Protein AF-0000000075744642 (afdb_homodimer)

pLDDT: mean 94.49, std 6.83, range [50.75, 98.5]

Secondary structure (DSSP, 8-state):
-HHHHHHHHHHTT----HHHHHHHHHHHT-S-B-HHHHHHHHTTTSTT--HHHHHHHHHHHHHTTSEEEEEETTEEEEEE--S--EEEEETTT--EEEE----HHHHHHHHHTT-EEEEEEEEEEEE-TT-TT-/-HHHHHHHHHHTT----HHHHHHHHHHHT-S-B-HHHHHHHHTTTSTT--HHHHHHHHHHHHHTTSEEEEEETTEEEEEE--S--EEEEETTT--EEEE----HHHHHHHHHTT-EEEEEEEEEEEE-TT-TT-

InterPro domains:
  IPR002481 Ferric-uptake regulator [PF01475] (12-123)
  IPR002481 Ferric-uptake regulator [PTHR33202] (4-132)
  IPR002481 Ferric-uptake regulator [cd07153] (18-128)
  IPR036388 Winged helix-like DNA-binding domain superfamily [G3DSA:1.10.10.10] (1-82)
  IPR036390 Winged helix DNA-binding domain superfamily [SSF46785] (3-129)

Sequence (268 aa):
MSEDLANLLRSRGLKVTPQRIAILKLLSSGGHYTIEHVHDKLRDIEPGISISTVYNTLSTLTRLGVLRSFEANGKTWYEIAKHPHLNVICENTGQIIDIDVDLTWIMDELMRRGIKVKDLNIIVNGDCSKMEGKMSEDLANLLRSRGLKVTPQRIAILKLLSSGGHYTIEHVHDKLRDIEPGISISTVYNTLSTLTRLGVLRSFEANGKTWYEIAKHPHLNVICENTGQIIDIDVDLTWIMDELMRRGIKVKDLNIIVNGDCSKMEGK

Structure (mmCIF, N/CA/C/O backbone):
data_AF-0000000075744642-model_v1
#
loop_
_entity.id
_entity.type
_entity.pdbx_description
1 polymer 'Ferric uptake regulator, Fur family'
#
loop_
_atom_site.group_PDB
_atom_site.id
_atom_site.type_symbol
_atom_site.label_atom_id
_atom_site.label_alt_id
_atom_site.label_comp_id
_atom_site.label_asym_id
_atom_site.label_entity_id
_atom_site.label_seq_id
_atom_site.pdbx_PDB_ins_code
_atom_site.Cartn_x
_atom_site.Cartn_y
_atom_site.Cartn_z
_atom_site.occupancy
_atom_site.B_iso_or_equiv
_atom_site.auth_seq_id
_atom_site.auth_comp_id
_atom_site.auth_asym_id
_atom_site.auth_atom_id
_atom_site.pdbx_PDB_model_num
ATOM 1 N N . MET A 1 1 ? 3.488 -30.422 -12.859 1 59.47 1 MET A N 1
ATOM 2 C CA . MET A 1 1 ? 3.473 -29.031 -12.43 1 59.47 1 MET A CA 1
ATOM 3 C C . MET A 1 1 ? 2.236 -28.312 -12.961 1 59.47 1 MET A C 1
ATOM 5 O O . MET A 1 1 ? 1.514 -27.656 -12.203 1 59.47 1 MET A O 1
ATOM 9 N N . SER A 1 2 ? 1.972 -28.578 -14.219 1 67.12 2 SER A N 1
ATOM 10 C CA . SER A 1 2 ? 0.795 -28 -14.875 1 67.12 2 SER A CA 1
ATOM 11 C C . SER A 1 2 ? -0.49 -28.609 -14.312 1 67.12 2 SER A C 1
ATOM 13 O O . SER A 1 2 ? -1.478 -27.891 -14.109 1 67.12 2 SER A O 1
ATOM 15 N N . GLU A 1 3 ? -0.391 -29.844 -13.922 1 81.12 3 GLU A N 1
ATOM 16 C CA . GLU A 1 3 ? -1.6 -30.484 -13.406 1 81.12 3 GLU A CA 1
ATOM 17 C C . GLU A 1 3 ? -1.968 -29.938 -12.023 1 81.12 3 GLU A C 1
ATOM 19 O O . GLU A 1 3 ? -3.148 -29.781 -11.711 1 81.12 3 GLU A O 1
ATOM 24 N N . ASP A 1 4 ? -1.049 -29.641 -11.328 1 91.12 4 ASP A N 1
ATOM 25 C CA . ASP A 1 4 ? -1.271 -29.078 -10 1 91.12 4 ASP A CA 1
ATOM 26 C C . ASP A 1 4 ? -1.916 -27.703 -10.094 1 91.12 4 ASP A C 1
ATOM 28 O O . ASP A 1 4 ? -2.816 -27.375 -9.312 1 91.12 4 ASP A O 1
ATOM 32 N N . LEU A 1 5 ? -1.522 -27 -11.086 1 93.62 5 LEU A N 1
ATOM 33 C CA . LEU A 1 5 ? -2.086 -25.672 -11.266 1 93.62 5 LEU A CA 1
ATOM 34 C C . LEU A 1 5 ? -3.531 -25.75 -11.742 1 93.62 5 LEU A C 1
ATOM 36 O O . LEU A 1 5 ? -4.375 -24.953 -11.312 1 93.62 5 LEU A O 1
ATOM 40 N N . ALA A 1 6 ? -3.75 -26.734 -12.617 1 95.19 6 ALA A N 1
ATOM 41 C CA . ALA A 1 6 ? -5.117 -26.953 -13.078 1 95.19 6 ALA A CA 1
ATOM 42 C C . ALA A 1 6 ? -6.035 -27.328 -11.922 1 95.19 6 ALA A C 1
ATOM 44 O O . ALA A 1 6 ? -7.156 -26.828 -11.812 1 95.19 6 ALA A O 1
ATOM 45 N N . ASN A 1 7 ? -5.574 -28.172 -11.125 1 95.94 7 ASN A N 1
ATOM 46 C CA . ASN A 1 7 ? -6.348 -28.609 -9.969 1 95.94 7 ASN A CA 1
ATOM 47 C C . ASN A 1 7 ? -6.609 -27.453 -9.008 1 95.94 7 ASN A C 1
ATOM 49 O O . ASN A 1 7 ? -7.684 -27.375 -8.406 1 95.94 7 ASN A O 1
ATOM 53 N N . LEU A 1 8 ? -5.633 -26.625 -8.883 1 94.62 8 LEU A N 1
ATOM 54 C CA . LEU A 1 8 ? -5.797 -25.438 -8.047 1 94.62 8 LEU A CA 1
ATOM 55 C C . LEU A 1 8 ? -6.922 -24.547 -8.578 1 94.62 8 LEU A C 1
ATOM 57 O O . LEU A 1 8 ? -7.777 -24.109 -7.809 1 94.62 8 LEU A O 1
ATOM 61 N N . LEU A 1 9 ? -6.961 -24.328 -9.875 1 96 9 LEU A N 1
ATOM 62 C CA . LEU A 1 9 ? -8.008 -23.531 -10.5 1 96 9 LEU A CA 1
ATOM 63 C C . LEU A 1 9 ? -9.375 -24.172 -10.297 1 96 9 LEU A C 1
ATOM 65 O O . LEU A 1 9 ? -10.32 -23.5 -9.875 1 96 9 LEU A O 1
ATOM 69 N N . ARG A 1 10 ? -9.438 -25.469 -10.484 1 96.31 10 ARG A N 1
ATOM 70 C CA . ARG A 1 10 ? -10.695 -26.188 -10.328 1 96.31 10 ARG A CA 1
ATOM 71 C C . ARG A 1 10 ? -11.195 -26.141 -8.891 1 96.31 10 ARG A C 1
ATOM 73 O O . ARG A 1 10 ? -12.383 -25.953 -8.641 1 96.31 10 ARG A O 1
ATOM 80 N N . SER A 1 11 ? -10.289 -26.281 -8.008 1 95.75 11 SER A N 1
ATOM 81 C CA . SER A 1 11 ? -10.641 -26.297 -6.59 1 95.75 11 SER A CA 1
ATOM 82 C C . SER A 1 11 ? -11.227 -24.953 -6.16 1 95.75 11 SER A C 1
ATOM 84 O O . SER A 1 11 ? -11.922 -24.859 -5.152 1 95.75 11 SER A O 1
ATOM 86 N N . ARG A 1 12 ? -10.93 -23.906 -6.926 1 95.12 12 ARG A N 1
ATOM 87 C CA . ARG A 1 12 ? -11.438 -22.578 -6.609 1 95.12 12 ARG A CA 1
ATOM 88 C C . ARG A 1 12 ? -12.617 -22.203 -7.504 1 95.12 12 ARG A C 1
ATOM 90 O O . ARG A 1 12 ? -13.031 -21.047 -7.551 1 95.12 12 ARG A O 1
ATOM 97 N N . GLY A 1 13 ? -13.07 -23.188 -8.305 1 95.75 13 GLY A N 1
ATOM 98 C CA . GLY A 1 13 ? -14.258 -23.016 -9.125 1 95.75 13 GLY A CA 1
ATOM 99 C C . GLY A 1 13 ? -13.984 -22.25 -10.406 1 95.75 13 GLY A C 1
ATOM 100 O O . GLY A 1 13 ? -14.898 -21.672 -10.992 1 95.75 13 GLY A O 1
ATOM 101 N N . LEU A 1 14 ? -12.758 -22.234 -10.781 1 95.62 14 LEU A N 1
ATOM 102 C CA . LEU A 1 14 ? -12.414 -21.484 -11.992 1 95.62 14 LEU A CA 1
ATOM 103 C C . LEU A 1 14 ? -12.203 -22.438 -13.172 1 95.62 14 LEU A C 1
ATOM 105 O O . LEU A 1 14 ? -11.719 -23.547 -13 1 95.62 14 LEU A O 1
ATOM 109 N N . LYS A 1 15 ? -12.562 -21.953 -14.336 1 95.69 15 LYS A N 1
ATOM 110 C CA . LYS A 1 15 ? -12.242 -22.688 -15.555 1 95.69 15 LYS A CA 1
ATOM 111 C C . LYS A 1 15 ? -10.734 -22.75 -15.789 1 95.69 15 LYS A C 1
ATOM 113 O O . LYS A 1 15 ? -10.031 -21.766 -15.57 1 95.69 15 LYS A O 1
ATOM 118 N N . VAL A 1 16 ? -10.367 -23.938 -16.25 1 96.5 16 VAL A N 1
ATOM 119 C CA . VAL A 1 16 ? -8.969 -24.094 -16.641 1 96.5 16 VAL A CA 1
ATOM 120 C C . VAL A 1 16 ? -8.773 -23.594 -18.062 1 96.5 16 VAL A C 1
ATOM 122 O O . VAL A 1 16 ? -9.242 -24.219 -19.016 1 96.5 16 VAL A O 1
ATOM 125 N N . THR A 1 17 ? -8.125 -22.453 -18.203 1 94.62 17 THR A N 1
ATOM 126 C CA . THR A 1 17 ? -7.793 -21.922 -19.531 1 94.62 17 THR A CA 1
ATOM 127 C C . THR A 1 17 ? -6.281 -21.797 -19.703 1 94.62 17 THR A C 1
ATOM 129 O O . THR A 1 17 ? -5.547 -21.688 -18.719 1 94.62 17 THR A O 1
ATOM 132 N N . PRO A 1 18 ? -5.852 -21.859 -20.922 1 94.19 18 PRO A N 1
ATOM 133 C CA . PRO A 1 18 ? -4.414 -21.703 -21.156 1 94.19 18 PRO A CA 1
ATOM 134 C C . PRO A 1 18 ? -3.865 -20.391 -20.578 1 94.19 18 PRO A C 1
ATOM 136 O O . PRO A 1 18 ? -2.746 -20.359 -20.062 1 94.19 18 PRO A O 1
ATOM 139 N N . GLN A 1 19 ? -4.645 -19.328 -20.656 1 95.25 19 GLN A N 1
ATOM 140 C CA . GLN A 1 19 ? -4.223 -18.016 -20.156 1 95.25 19 GLN A CA 1
ATOM 141 C C . GLN A 1 19 ? -4.039 -18.047 -18.641 1 95.25 19 GLN A C 1
ATOM 143 O O . GLN A 1 19 ? -3.027 -17.562 -18.125 1 95.25 19 GLN A O 1
ATOM 148 N N . ARG A 1 20 ? -4.965 -18.656 -17.953 1 95.88 20 ARG A N 1
ATOM 149 C CA . ARG A 1 20 ? -4.879 -18.734 -16.5 1 95.88 20 ARG A CA 1
ATOM 150 C C . ARG A 1 20 ? -3.711 -19.609 -16.078 1 95.88 20 ARG A C 1
ATOM 152 O O . ARG A 1 20 ? -3.004 -19.297 -15.117 1 95.88 20 ARG A O 1
ATOM 159 N N . ILE A 1 21 ? -3.531 -20.703 -16.781 1 95.75 21 ILE A N 1
ATOM 160 C CA . ILE A 1 21 ? -2.426 -21.594 -16.469 1 95.75 21 ILE A CA 1
ATOM 161 C C . ILE A 1 21 ? -1.097 -20.875 -16.688 1 95.75 21 ILE A C 1
ATOM 163 O O . ILE A 1 21 ? -0.193 -20.969 -15.852 1 95.75 21 ILE A O 1
ATOM 167 N N . ALA A 1 22 ? -0.982 -20.203 -17.781 1 96.06 22 ALA A N 1
ATOM 168 C CA . ALA A 1 22 ? 0.245 -19.469 -18.094 1 96.06 22 ALA A CA 1
ATOM 169 C C . ALA A 1 22 ? 0.55 -18.438 -17.016 1 96.06 22 ALA A C 1
ATOM 171 O O . ALA A 1 22 ? 1.696 -18.297 -16.578 1 96.06 22 ALA A O 1
ATOM 172 N N . ILE A 1 23 ? -0.449 -17.703 -16.594 1 97.19 23 ILE A N 1
ATOM 173 C CA . ILE A 1 23 ? -0.297 -16.672 -15.57 1 97.19 23 ILE A CA 1
ATOM 174 C C . ILE A 1 23 ? 0.13 -17.312 -14.25 1 97.19 23 ILE A C 1
ATOM 176 O O . ILE A 1 23 ? 1.076 -16.859 -13.609 1 97.19 23 ILE A O 1
ATOM 180 N N . LEU A 1 24 ? -0.482 -18.391 -13.914 1 96.56 24 LEU A N 1
ATOM 181 C CA . LEU A 1 24 ? -0.164 -19.078 -12.664 1 96.56 24 LEU A CA 1
ATOM 182 C C . LEU A 1 24 ? 1.243 -19.656 -12.711 1 96.56 24 LEU A C 1
ATOM 184 O O . LEU A 1 24 ? 1.97 -19.609 -11.711 1 96.56 24 LEU A O 1
ATOM 188 N N . LYS A 1 25 ? 1.549 -20.234 -13.805 1 95.88 25 LYS A N 1
ATOM 189 C CA . LYS A 1 25 ? 2.896 -20.781 -13.953 1 95.88 25 LYS A CA 1
ATOM 190 C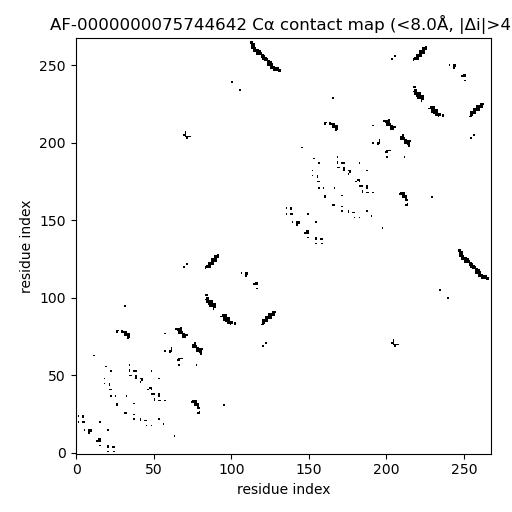 C . LYS A 1 25 ? 3.951 -19.703 -13.742 1 95.88 25 LYS A C 1
ATOM 192 O O . LYS A 1 25 ? 4.941 -19.922 -13.039 1 95.88 25 LYS A O 1
ATOM 197 N N . LEU A 1 26 ? 3.734 -18.594 -14.359 1 96.25 26 LEU A N 1
ATOM 198 C CA . LEU A 1 26 ? 4.66 -17.469 -14.227 1 96.25 26 LEU A CA 1
ATOM 199 C C . LEU A 1 26 ? 4.797 -17.062 -12.758 1 96.25 26 LEU A C 1
ATOM 201 O O . LEU A 1 26 ? 5.914 -16.938 -12.25 1 96.25 26 LEU A O 1
ATOM 205 N N . LEU A 1 27 ? 3.689 -16.891 -12.062 1 96.44 27 LEU A N 1
ATOM 206 C CA . LEU A 1 27 ? 3.707 -16.375 -10.695 1 96.44 27 LEU A CA 1
ATOM 207 C C . LEU A 1 27 ? 4.211 -17.453 -9.727 1 96.44 27 LEU A C 1
ATOM 209 O O . LEU A 1 27 ? 4.801 -17.125 -8.695 1 96.44 27 LEU A O 1
ATOM 213 N N . SER A 1 28 ? 4.004 -18.703 -10.078 1 94.75 28 SER A N 1
ATOM 214 C CA . SER A 1 28 ? 4.43 -19.812 -9.219 1 94.75 28 SER A CA 1
ATOM 215 C C . SER A 1 28 ? 5.949 -19.906 -9.164 1 94.75 28 SER A C 1
ATOM 217 O O . SER A 1 28 ? 6.504 -20.547 -8.266 1 94.75 28 SER A O 1
ATOM 219 N N . SER A 1 29 ? 6.562 -19.312 -10.148 1 92.31 29 SER A N 1
ATOM 220 C CA . SER A 1 29 ? 8.023 -19.297 -10.156 1 92.31 29 SER A CA 1
ATOM 221 C C . SER A 1 29 ? 8.57 -18.328 -9.133 1 92.31 29 SER A C 1
ATOM 223 O O . SER A 1 29 ? 9.781 -18.297 -8.883 1 92.31 29 SER A O 1
ATOM 225 N N . GLY A 1 30 ? 7.727 -17.531 -8.547 1 93.94 30 GLY A N 1
ATOM 226 C CA . GLY A 1 30 ? 8.125 -16.578 -7.512 1 93.94 30 GLY A CA 1
ATOM 227 C C . GLY A 1 30 ? 8.242 -15.156 -8.016 1 93.94 30 GLY A C 1
ATOM 228 O O . GLY A 1 30 ? 8.148 -14.906 -9.219 1 93.94 30 GLY A O 1
ATOM 229 N N . GLY A 1 31 ? 8.328 -14.281 -7.031 1 95.12 31 GLY A N 1
ATOM 230 C CA . GLY A 1 31 ? 8.531 -12.883 -7.367 1 95.12 31 GLY A CA 1
ATOM 231 C C . GLY A 1 31 ? 7.27 -12.055 -7.273 1 95.12 31 GLY A C 1
ATOM 232 O O . GLY A 1 31 ? 6.254 -12.516 -6.75 1 95.12 31 GLY A O 1
ATOM 233 N N . HIS A 1 32 ? 7.426 -10.852 -7.707 1 97.81 32 HIS A N 1
ATOM 234 C CA . HIS A 1 32 ? 6.363 -9.852 -7.738 1 97.81 32 HIS A CA 1
ATOM 235 C C . HIS A 1 32 ? 6.176 -9.289 -9.141 1 97.81 32 HIS A C 1
ATOM 237 O O . HIS A 1 32 ? 7.148 -8.914 -9.797 1 97.81 32 HIS A O 1
ATOM 243 N N . TYR A 1 33 ? 4.926 -9.234 -9.5 1 97.75 33 TYR A N 1
ATOM 244 C CA . TYR A 1 33 ? 4.668 -8.805 -10.875 1 97.75 33 TYR A CA 1
ATOM 245 C C . TYR A 1 33 ? 3.537 -7.781 -10.914 1 97.75 33 TYR A C 1
ATOM 247 O O . TYR A 1 33 ? 2.551 -7.906 -10.188 1 97.75 33 TYR A O 1
ATOM 255 N N . THR A 1 34 ? 3.727 -6.801 -11.797 1 98.06 34 THR A N 1
ATOM 256 C CA . THR A 1 34 ? 2.602 -5.945 -12.148 1 98.06 34 THR A CA 1
ATOM 257 C C . THR A 1 34 ? 1.821 -6.539 -13.32 1 98.06 34 THR A C 1
ATOM 259 O O . THR A 1 34 ? 2.262 -7.508 -13.938 1 98.06 34 THR A O 1
ATOM 262 N N . ILE A 1 35 ? 0.717 -5.938 -13.523 1 98.12 35 ILE A N 1
ATOM 263 C CA . ILE A 1 35 ? -0.081 -6.371 -14.664 1 98.12 35 ILE A CA 1
ATOM 264 C C . ILE A 1 35 ? 0.74 -6.25 -15.945 1 98.12 35 ILE A C 1
ATOM 266 O O . ILE A 1 35 ? 0.741 -7.156 -16.781 1 98.12 35 ILE A O 1
ATOM 270 N N . GLU A 1 36 ? 1.474 -5.191 -16.016 1 97.69 36 GLU A N 1
ATOM 271 C CA . GLU A 1 36 ? 2.293 -4.953 -17.203 1 97.69 36 GLU A CA 1
ATOM 272 C C . GLU A 1 36 ? 3.402 -5.996 -17.328 1 97.69 36 GLU A C 1
ATOM 274 O O . GLU A 1 36 ? 3.68 -6.488 -18.422 1 97.69 36 GLU A O 1
ATOM 279 N N . HIS A 1 37 ? 4.035 -6.301 -16.25 1 97.12 37 HIS A N 1
ATOM 280 C CA . HIS A 1 37 ? 5.062 -7.336 -16.25 1 97.12 37 HIS A CA 1
ATOM 281 C C . HIS A 1 37 ? 4.512 -8.656 -16.781 1 97.12 37 HIS A C 1
ATOM 283 O O . HIS A 1 37 ? 5.133 -9.289 -17.641 1 97.12 37 HIS A O 1
ATOM 289 N N . VAL A 1 38 ? 3.369 -9.047 -16.266 1 98.12 38 VAL A N 1
ATOM 290 C CA . VAL A 1 38 ? 2.762 -10.32 -16.641 1 98.12 38 VAL A CA 1
ATOM 291 C C . VAL A 1 38 ? 2.408 -10.312 -18.125 1 98.12 38 VAL A C 1
ATOM 293 O O . VAL A 1 38 ? 2.738 -11.25 -18.859 1 98.12 38 VAL A O 1
ATOM 296 N N . HIS A 1 39 ? 1.8 -9.219 -18.547 1 98.19 39 HIS A N 1
ATOM 297 C CA . HIS A 1 39 ? 1.406 -9.109 -19.938 1 98.19 39 HIS A CA 1
ATOM 298 C C . HIS A 1 39 ? 2.617 -9.211 -20.859 1 98.19 39 HIS A C 1
ATOM 300 O O . HIS A 1 39 ? 2.598 -9.977 -21.844 1 98.19 39 HIS A O 1
ATOM 306 N N . ASP A 1 40 ? 3.609 -8.516 -20.547 1 97.31 40 ASP A N 1
ATOM 307 C CA . ASP A 1 40 ? 4.812 -8.477 -21.359 1 97.31 40 ASP A CA 1
ATOM 308 C C . ASP A 1 40 ? 5.477 -9.844 -21.438 1 97.31 40 ASP A C 1
ATOM 310 O O . ASP A 1 40 ? 5.938 -10.266 -22.5 1 97.31 40 ASP A O 1
ATOM 314 N N . LYS A 1 41 ? 5.496 -10.523 -20.375 1 96.44 41 LYS A N 1
ATOM 315 C CA . LYS A 1 41 ? 6.184 -11.805 -20.297 1 96.44 41 LYS A CA 1
ATOM 316 C C . LYS A 1 41 ? 5.383 -12.891 -21.016 1 96.44 41 LYS A C 1
ATOM 318 O O . LYS A 1 41 ? 5.957 -13.852 -21.547 1 96.44 41 LYS A O 1
ATOM 323 N N . LEU A 1 42 ? 4.109 -12.758 -21.031 1 96.62 42 LEU A N 1
ATOM 324 C CA . LEU A 1 42 ? 3.283 -13.859 -21.516 1 96.62 42 LEU A CA 1
ATOM 325 C C . LEU A 1 42 ? 2.881 -13.641 -22.969 1 96.62 42 LEU A C 1
ATOM 327 O O . LEU A 1 42 ? 2.391 -14.562 -23.625 1 96.62 42 LEU A O 1
ATOM 331 N N . ARG A 1 43 ? 3.084 -12.453 -23.469 1 93.31 43 ARG A N 1
ATOM 332 C CA . ARG A 1 43 ? 2.637 -12.141 -24.828 1 93.31 43 ARG A CA 1
ATOM 333 C C . ARG A 1 43 ? 3.244 -13.109 -25.844 1 93.31 43 ARG A C 1
ATOM 335 O O . ARG A 1 43 ? 2.623 -13.422 -26.859 1 93.31 43 ARG A O 1
ATOM 342 N N . ASP A 1 44 ? 4.453 -13.633 -25.594 1 91.19 44 ASP A N 1
ATOM 343 C CA . ASP A 1 44 ? 5.094 -14.562 -26.516 1 91.19 44 ASP A CA 1
ATOM 344 C C . ASP A 1 44 ? 4.492 -15.961 -26.406 1 91.19 44 ASP A C 1
ATOM 346 O O . ASP A 1 44 ? 4.438 -16.703 -27.391 1 91.19 44 ASP A O 1
ATOM 350 N N . ILE A 1 45 ? 4.078 -16.312 -25.25 1 90.69 45 ILE A N 1
ATOM 351 C CA . ILE A 1 45 ? 3.518 -17.625 -24.984 1 90.69 45 ILE A CA 1
ATOM 352 C C . ILE A 1 45 ? 2.031 -17.641 -25.328 1 90.69 45 ILE A C 1
ATOM 354 O O . ILE A 1 45 ? 1.521 -18.625 -25.859 1 90.69 45 ILE A O 1
ATOM 358 N N . GLU A 1 46 ? 1.389 -16.469 -25.047 1 92.19 46 GLU A N 1
ATOM 359 C CA . GLU A 1 46 ? -0.026 -16.266 -25.344 1 92.19 46 GLU A CA 1
ATOM 360 C C . GLU A 1 46 ? -0.239 -15 -26.172 1 92.19 46 GLU A C 1
ATOM 362 O O . GLU A 1 46 ? -0.688 -13.977 -25.641 1 92.19 46 GLU A O 1
ATOM 367 N N . PRO A 1 47 ? -0.006 -15.016 -27.453 1 89.44 47 PRO A N 1
ATOM 368 C CA . PRO A 1 47 ? -0.007 -13.82 -28.297 1 89.44 47 PRO A CA 1
ATOM 369 C C . PRO A 1 47 ? -1.333 -13.07 -28.25 1 89.44 47 PRO A C 1
ATOM 371 O O . PRO A 1 47 ? -1.356 -11.844 -28.406 1 89.44 47 PRO A O 1
ATOM 374 N N . GLY A 1 48 ? -2.383 -13.633 -27.953 1 91.31 48 GLY A N 1
ATOM 375 C CA . GLY A 1 48 ? -3.676 -12.961 -27.969 1 91.31 48 GLY A CA 1
ATOM 376 C C . GLY A 1 48 ? -4.152 -12.539 -26.594 1 91.31 48 GLY A C 1
ATOM 377 O O . GLY A 1 48 ? -5.273 -12.047 -26.453 1 91.31 48 GLY A O 1
ATOM 378 N N . ILE A 1 49 ? -3.215 -12.578 -25.703 1 95.44 49 ILE A N 1
ATOM 379 C CA . ILE A 1 49 ? -3.666 -12.258 -24.359 1 95.44 49 ILE A CA 1
ATOM 380 C C . ILE A 1 49 ? -3.764 -10.742 -24.188 1 95.44 49 ILE A C 1
ATOM 382 O O . ILE A 1 49 ? -2.82 -10.016 -24.5 1 95.44 49 ILE A O 1
ATOM 386 N N . SER A 1 50 ? -4.836 -10.234 -23.828 1 96.38 50 SER A N 1
ATOM 387 C CA . SER A 1 50 ? -5.055 -8.805 -23.641 1 96.38 50 SER A CA 1
ATOM 388 C C . SER A 1 50 ? -4.703 -8.375 -22.219 1 96.38 50 SER A C 1
ATOM 390 O O . SER A 1 50 ? -4.719 -9.195 -21.297 1 96.38 50 SER A O 1
ATOM 392 N N . ILE A 1 51 ? -4.465 -7.137 -22.047 1 97.25 51 ILE A N 1
ATOM 393 C CA . ILE A 1 51 ? -4.211 -6.57 -20.734 1 97.25 51 ILE A CA 1
ATOM 394 C C . ILE A 1 51 ? -5.43 -6.777 -19.828 1 97.25 51 ILE A C 1
ATOM 396 O O . ILE A 1 51 ? -5.293 -7.043 -18.641 1 97.25 51 ILE A O 1
ATOM 400 N N . SER A 1 52 ? -6.547 -6.664 -20.422 1 97.38 52 SER A N 1
ATOM 401 C CA . SER A 1 52 ? -7.785 -6.867 -19.672 1 97.38 52 SER A CA 1
ATOM 402 C C . SER A 1 52 ? -7.887 -8.297 -19.156 1 97.38 52 SER A C 1
ATOM 404 O O . SER A 1 52 ? -8.305 -8.516 -18.016 1 97.38 52 SER A O 1
ATOM 406 N N . THR A 1 53 ? -7.531 -9.211 -19.969 1 96.75 53 THR A N 1
ATOM 407 C CA . THR A 1 53 ? -7.543 -10.617 -19.562 1 96.75 53 THR A CA 1
ATOM 408 C C . THR A 1 53 ? -6.59 -10.844 -18.391 1 96.75 53 THR A C 1
ATOM 410 O O . THR A 1 53 ? -6.941 -11.508 -17.422 1 96.75 53 THR A O 1
ATOM 413 N N . VAL A 1 54 ? -5.41 -10.266 -18.516 1 98.19 54 VAL A N 1
ATOM 414 C CA . VAL A 1 54 ? -4.418 -10.375 -17.453 1 98.19 54 VAL A CA 1
ATOM 415 C C . VAL A 1 54 ? -4.977 -9.773 -16.156 1 98.19 54 VAL A C 1
ATOM 417 O O . VAL A 1 54 ? -4.957 -10.414 -15.102 1 98.19 54 VAL A O 1
ATOM 420 N N . TYR A 1 55 ? -5.488 -8.617 -16.266 1 98.31 55 TYR A N 1
ATOM 421 C CA . TYR A 1 55 ? -6.039 -7.914 -15.109 1 98.31 55 TYR A CA 1
ATOM 422 C C . TYR A 1 55 ? -7.145 -8.734 -14.453 1 98.31 55 TYR A C 1
ATOM 424 O O . TYR A 1 55 ? -7.137 -8.938 -13.234 1 98.31 55 TYR A O 1
ATOM 432 N N . ASN A 1 56 ? -8.078 -9.156 -15.227 1 97.88 56 ASN A N 1
ATOM 433 C CA . ASN A 1 56 ? -9.227 -9.891 -14.703 1 97.88 56 ASN A CA 1
ATOM 434 C C . ASN A 1 56 ? -8.805 -11.195 -14.031 1 97.88 56 ASN A C 1
ATOM 436 O O . ASN A 1 56 ? -9.352 -11.57 -13 1 97.88 56 ASN A O 1
ATOM 440 N N . THR A 1 57 ? -7.887 -11.844 -14.711 1 98 57 THR A N 1
ATOM 441 C CA . THR A 1 57 ? -7.398 -13.102 -14.148 1 98 57 THR A CA 1
ATOM 442 C C . THR A 1 57 ? -6.695 -12.852 -12.812 1 98 57 THR A C 1
ATOM 444 O O . THR A 1 57 ? -6.992 -13.516 -11.82 1 98 57 THR A O 1
ATOM 447 N N . LEU A 1 58 ? -5.812 -11.875 -12.781 1 98.5 58 LEU A N 1
ATOM 448 C CA . LEU A 1 58 ? -5.09 -11.555 -11.555 1 98.5 58 LEU A CA 1
ATOM 449 C C . LEU A 1 58 ? -6.051 -11.133 -10.445 1 98.5 58 LEU A C 1
ATOM 451 O O . LEU A 1 58 ? -5.922 -11.578 -9.305 1 98.5 58 LEU A O 1
ATOM 455 N N . SER A 1 59 ? -6.961 -10.328 -10.773 1 97.94 59 SER A N 1
ATOM 456 C CA . SER A 1 59 ? -7.949 -9.859 -9.805 1 97.94 59 SER A CA 1
ATOM 457 C C . SER A 1 59 ? -8.773 -11.016 -9.258 1 97.94 59 SER A C 1
ATOM 459 O O . SER A 1 59 ? -8.977 -11.125 -8.047 1 97.94 59 SER A O 1
ATOM 461 N N . THR A 1 60 ? -9.25 -11.875 -10.141 1 97.62 60 THR A N 1
ATOM 462 C CA . THR A 1 60 ? -10.055 -13.023 -9.742 1 97.62 60 THR A CA 1
ATOM 463 C C . THR A 1 60 ? -9.266 -13.961 -8.836 1 97.62 60 THR A C 1
ATOM 465 O O . THR A 1 60 ? -9.758 -14.383 -7.793 1 97.62 60 THR A O 1
ATOM 468 N N . LEU A 1 61 ? -8.055 -14.242 -9.25 1 97.62 61 LEU A N 1
ATOM 469 C CA . LEU A 1 61 ? -7.215 -15.148 -8.477 1 97.62 61 LEU A CA 1
ATOM 470 C C . LEU A 1 61 ? -6.895 -14.555 -7.105 1 97.62 61 LEU A C 1
ATOM 472 O O . LEU A 1 61 ? -6.75 -15.289 -6.125 1 97.62 61 LEU A O 1
ATOM 476 N N . THR A 1 62 ? -6.766 -13.258 -7.027 1 97.44 62 THR A N 1
ATOM 477 C CA . THR A 1 62 ? -6.527 -12.578 -5.758 1 97.44 62 THR A CA 1
ATOM 478 C C . THR A 1 62 ? -7.758 -12.664 -4.859 1 97.44 62 THR A C 1
ATOM 480 O O . THR A 1 62 ? -7.648 -13 -3.68 1 97.44 62 THR A O 1
ATOM 483 N N . ARG A 1 63 ? -8.867 -12.398 -5.414 1 95.5 63 ARG A N 1
ATOM 484 C CA . ARG A 1 63 ? -10.117 -12.469 -4.664 1 95.5 63 ARG A CA 1
ATOM 485 C C . ARG A 1 63 ? -10.328 -13.859 -4.07 1 95.5 63 ARG A C 1
ATOM 487 O O . ARG A 1 63 ? -10.852 -14 -2.965 1 95.5 63 ARG A O 1
ATOM 494 N N . LEU A 1 64 ? -9.852 -14.828 -4.75 1 95.62 64 LEU A N 1
ATOM 495 C CA . LEU A 1 64 ? -10.078 -16.219 -4.348 1 95.62 64 LEU A CA 1
ATOM 496 C C . LEU A 1 64 ? -8.953 -16.703 -3.439 1 95.62 64 LEU A C 1
ATOM 498 O O . LEU A 1 64 ? -8.938 -17.859 -3.035 1 95.62 64 LEU A O 1
ATOM 502 N N . GLY A 1 65 ? -7.98 -15.922 -3.252 1 94.69 65 GLY A N 1
ATOM 503 C CA . GLY A 1 65 ? -6.945 -16.234 -2.279 1 94.69 65 GLY A CA 1
ATOM 504 C C . GLY A 1 65 ? -5.785 -17 -2.869 1 94.69 65 GLY A C 1
ATOM 505 O O . GLY A 1 65 ? -4.902 -17.469 -2.139 1 94.69 65 GLY A O 1
ATOM 506 N N . VAL A 1 66 ? -5.766 -17.172 -4.145 1 95.44 66 VAL A N 1
ATOM 507 C CA . VAL A 1 66 ? -4.664 -17.875 -4.809 1 95.44 66 VAL A CA 1
ATOM 508 C C . VAL A 1 66 ? -3.453 -16.953 -4.898 1 95.44 66 VAL A C 1
ATOM 510 O O . VAL A 1 66 ? -2.312 -17.391 -4.734 1 95.44 66 VAL A O 1
ATOM 513 N N . LEU A 1 67 ? -3.74 -15.719 -5.152 1 97.38 67 LEU A N 1
ATOM 514 C CA . LEU A 1 67 ? -2.715 -14.688 -5.188 1 97.38 67 LEU A CA 1
ATOM 515 C C . LEU A 1 67 ? -2.934 -13.664 -4.074 1 97.38 67 LEU A C 1
ATOM 517 O O . LEU A 1 67 ? -4 -13.633 -3.461 1 97.38 67 LEU A O 1
ATOM 521 N N . ARG A 1 68 ? -1.918 -12.945 -3.832 1 97 68 ARG A N 1
ATOM 522 C CA . ARG A 1 68 ? -1.975 -11.727 -3.025 1 97 68 ARG A CA 1
ATOM 523 C C . ARG A 1 68 ? -1.477 -10.523 -3.814 1 97 68 ARG A C 1
ATOM 525 O O . ARG A 1 68 ? -0.711 -10.672 -4.77 1 97 68 ARG A O 1
ATOM 532 N N . SER A 1 69 ? -1.941 -9.406 -3.391 1 97.88 69 SER A N 1
ATOM 533 C CA . SER A 1 69 ? -1.482 -8.18 -4.035 1 97.88 69 SER A CA 1
ATOM 534 C C . SER A 1 69 ? -1.219 -7.082 -3.014 1 97.88 69 SER A C 1
ATOM 536 O O . SER A 1 69 ? -1.678 -7.168 -1.872 1 97.88 69 SER A O 1
ATOM 538 N N . PHE A 1 70 ? -0.475 -6.129 -3.322 1 97.81 70 PHE A N 1
ATOM 539 C CA . PHE A 1 70 ? -0.261 -4.902 -2.564 1 97.81 70 PHE A CA 1
ATOM 540 C C . PHE A 1 70 ? 0.033 -3.734 -3.498 1 97.81 70 PHE A C 1
ATOM 542 O O . PHE A 1 70 ? 0.323 -3.934 -4.68 1 97.81 70 PHE A O 1
ATOM 549 N N . GLU A 1 71 ? -0.124 -2.615 -3.027 1 98 71 GLU A N 1
ATOM 550 C CA . GLU A 1 71 ? 0.098 -1.416 -3.828 1 98 71 GLU A CA 1
ATOM 551 C C . GLU A 1 71 ? 1.351 -0.672 -3.373 1 98 71 GLU A C 1
ATOM 553 O O . GLU A 1 71 ? 1.552 -0.459 -2.176 1 98 71 GLU A O 1
ATOM 558 N N . ALA A 1 72 ? 2.141 -0.29 -4.293 1 96.94 72 ALA A N 1
ATOM 559 C CA . ALA A 1 72 ? 3.363 0.467 -4.027 1 96.94 72 ALA A CA 1
ATOM 560 C C . ALA A 1 72 ? 3.82 1.224 -5.27 1 96.94 72 ALA A C 1
ATOM 562 O O . ALA A 1 72 ? 3.785 0.688 -6.379 1 96.94 72 ALA A O 1
ATOM 563 N N . ASN A 1 73 ? 4.133 2.467 -5.047 1 94.06 73 ASN A N 1
ATOM 564 C CA . ASN A 1 73 ? 4.699 3.311 -6.094 1 94.06 73 ASN A CA 1
ATOM 565 C C . ASN A 1 73 ? 3.773 3.393 -7.305 1 94.06 73 ASN A C 1
ATOM 567 O O . ASN A 1 73 ? 4.223 3.266 -8.445 1 94.06 73 ASN A O 1
ATOM 571 N N . GLY A 1 74 ? 2.555 3.414 -7.008 1 95.19 74 GLY A N 1
ATOM 572 C CA . GLY A 1 74 ? 1.564 3.682 -8.039 1 95.19 74 GLY A CA 1
ATOM 573 C C . GLY A 1 74 ? 1.156 2.439 -8.812 1 95.19 74 GLY A C 1
ATOM 574 O O . GLY A 1 74 ? 0.458 2.531 -9.82 1 95.19 74 GLY A O 1
ATOM 575 N N . LYS A 1 75 ? 1.615 1.353 -8.344 1 96.69 75 LYS A N 1
ATOM 576 C CA . LYS A 1 75 ? 1.309 0.106 -9.039 1 96.69 75 LYS A CA 1
ATOM 577 C C . LYS A 1 75 ? 0.752 -0.939 -8.078 1 96.69 75 LYS A C 1
ATOM 579 O O . LYS A 1 75 ? 0.985 -0.864 -6.867 1 96.69 75 LYS A O 1
ATOM 584 N N . THR A 1 76 ? 0.001 -1.801 -8.641 1 98.06 76 THR A N 1
ATOM 585 C CA . THR A 1 76 ? -0.396 -3 -7.91 1 98.06 76 THR A CA 1
ATOM 586 C C . THR A 1 76 ? 0.535 -4.164 -8.234 1 98.06 76 THR A C 1
ATOM 588 O O . THR A 1 76 ? 0.821 -4.43 -9.406 1 98.06 76 THR A O 1
ATOM 591 N N . TRP A 1 77 ? 1.025 -4.727 -7.23 1 98.31 77 TRP A N 1
ATOM 592 C CA . TRP A 1 77 ? 1.933 -5.859 -7.367 1 98.31 77 TRP A CA 1
ATOM 593 C C . TRP A 1 77 ? 1.251 -7.156 -6.941 1 98.31 77 TRP A C 1
ATOM 595 O O . TRP A 1 77 ? 0.504 -7.18 -5.961 1 98.31 77 TRP A O 1
ATOM 605 N N . TYR A 1 78 ? 1.563 -8.227 -7.645 1 98.44 78 TYR A N 1
ATOM 606 C CA . TYR A 1 78 ? 0.957 -9.531 -7.395 1 98.44 78 TYR A CA 1
ATOM 607 C C . TYR A 1 78 ? 2.021 -10.578 -7.102 1 98.44 78 TYR A C 1
ATOM 609 O O . TYR A 1 78 ? 3.115 -10.539 -7.672 1 98.44 78 TYR A O 1
ATOM 617 N N . GLU A 1 79 ? 1.682 -11.492 -6.32 1 98 79 GLU A N 1
ATOM 618 C CA . GLU A 1 79 ? 2.494 -12.664 -6.012 1 98 79 GLU A CA 1
ATOM 619 C C . GLU A 1 79 ? 1.622 -13.852 -5.617 1 98 79 GLU A C 1
ATOM 621 O O . GLU A 1 79 ? 0.438 -13.688 -5.32 1 98 79 GLU A O 1
ATOM 626 N N . ILE A 1 80 ? 2.25 -14.992 -5.734 1 96.38 80 ILE A N 1
ATOM 627 C CA . ILE A 1 80 ? 1.555 -16.156 -5.215 1 96.38 80 ILE A CA 1
ATOM 628 C C . ILE A 1 80 ? 1.315 -16 -3.715 1 96.38 80 ILE A C 1
ATOM 630 O O . ILE A 1 80 ? 2.182 -15.5 -2.992 1 96.38 80 ILE A O 1
ATOM 634 N N . ALA A 1 81 ? 0.119 -16.469 -3.299 1 94.38 81 ALA A N 1
ATOM 635 C CA . ALA A 1 81 ? -0.235 -16.312 -1.891 1 94.38 81 ALA A CA 1
A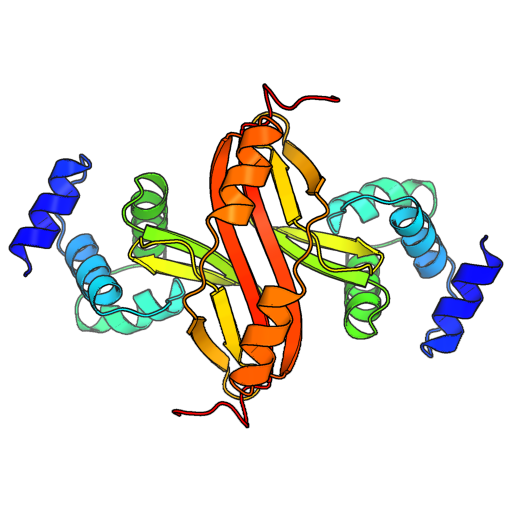TOM 636 C C . ALA A 1 81 ? 0.727 -17.078 -0.988 1 94.38 81 ALA A C 1
ATOM 638 O O . ALA A 1 81 ? 1.019 -18.25 -1.236 1 94.38 81 ALA A O 1
ATOM 639 N N . LYS A 1 82 ? 1.237 -16.469 -0.014 1 92.5 82 LYS A N 1
ATOM 640 C CA . LYS A 1 82 ? 2.123 -17.062 0.984 1 92.5 82 LYS A CA 1
ATOM 641 C C . LYS A 1 82 ? 2.014 -16.328 2.318 1 92.5 82 LYS A C 1
ATOM 643 O O . LYS A 1 82 ? 1.168 -15.453 2.48 1 92.5 82 LYS A O 1
ATOM 648 N N . HIS A 1 83 ? 2.738 -16.703 3.27 1 92.62 83 HIS A N 1
ATOM 649 C CA . HIS A 1 83 ? 2.695 -16.125 4.609 1 92.62 83 HIS A CA 1
ATOM 650 C C . HIS A 1 83 ? 3.1 -14.656 4.586 1 92.62 83 HIS A C 1
ATOM 652 O O . HIS A 1 83 ? 3.875 -14.234 3.727 1 92.62 83 HIS A O 1
ATOM 658 N N . PRO A 1 84 ? 2.559 -13.922 5.531 1 94 84 PRO A N 1
ATOM 659 C CA . PRO A 1 84 ? 2.918 -12.5 5.594 1 94 84 PRO A CA 1
ATOM 660 C C . PRO A 1 84 ? 4.422 -12.281 5.711 1 94 84 PRO A C 1
ATOM 662 O O . PRO A 1 84 ? 5.105 -13.016 6.426 1 94 84 PRO A O 1
ATOM 665 N N . HIS A 1 85 ? 4.949 -11.383 4.996 1 97.25 85 HIS A N 1
ATOM 666 C CA . HIS A 1 85 ? 6.363 -11.016 4.973 1 97.25 85 HIS A CA 1
ATOM 667 C C . HIS A 1 85 ? 6.543 -9.547 4.602 1 97.25 85 HIS A C 1
ATOM 669 O O . HIS A 1 85 ? 5.57 -8.867 4.266 1 97.25 85 HIS A O 1
ATOM 675 N N . LEU A 1 86 ? 7.762 -9.078 4.781 1 98 86 LEU A N 1
ATOM 676 C CA . LEU A 1 86 ? 8.07 -7.711 4.375 1 98 86 LEU A CA 1
ATOM 677 C C . LEU A 1 86 ? 8.359 -7.641 2.879 1 98 86 LEU A C 1
ATOM 679 O O . LEU A 1 86 ? 9.156 -8.43 2.359 1 98 86 LEU A O 1
ATOM 683 N N . ASN A 1 87 ? 7.641 -6.824 2.178 1 98.31 87 ASN A N 1
ATOM 684 C CA . ASN A 1 87 ? 8 -6.473 0.807 1 98.31 87 ASN A CA 1
ATOM 685 C C . ASN A 1 87 ? 8.891 -5.234 0.76 1 98.31 87 ASN A C 1
ATOM 687 O O . ASN A 1 87 ? 8.406 -4.113 0.913 1 98.31 87 ASN A O 1
ATOM 691 N N . VAL A 1 88 ? 10.148 -5.426 0.514 1 98 88 VAL A N 1
ATOM 692 C CA . VAL A 1 88 ? 11.109 -4.332 0.515 1 98 88 VAL A CA 1
ATOM 693 C C . VAL A 1 88 ? 11.367 -3.863 -0.917 1 98 88 VAL A C 1
ATOM 695 O O . VAL A 1 88 ? 11.891 -4.617 -1.739 1 98 88 VAL A O 1
ATOM 698 N N . ILE A 1 89 ? 10.992 -2.717 -1.151 1 97.88 89 ILE A N 1
ATOM 699 C CA . ILE A 1 89 ? 11.273 -2.096 -2.439 1 97.88 89 ILE A CA 1
ATOM 700 C C . ILE A 1 89 ? 12.602 -1.344 -2.367 1 97.88 89 ILE A C 1
ATOM 702 O O . ILE A 1 89 ? 12.719 -0.339 -1.661 1 97.88 89 ILE A O 1
ATOM 706 N N . CYS A 1 90 ? 13.531 -1.772 -3.105 1 97.25 90 CYS A N 1
ATOM 707 C CA . CYS A 1 90 ? 14.852 -1.165 -3.115 1 97.25 90 CYS A CA 1
ATOM 708 C C . CYS A 1 90 ? 14.898 0.032 -4.055 1 97.25 90 CYS A C 1
ATOM 710 O O . CYS A 1 90 ? 14.852 -0.13 -5.277 1 97.25 90 CYS A O 1
ATOM 712 N N . GLU A 1 91 ? 15.141 1.104 -3.521 1 94.44 91 GLU A N 1
ATOM 713 C CA . GLU A 1 91 ? 15.094 2.332 -4.309 1 94.44 91 GLU A CA 1
ATOM 714 C C . GLU A 1 91 ? 16.281 2.408 -5.277 1 94.44 91 GLU A C 1
ATOM 716 O O . GLU A 1 91 ? 16.156 2.994 -6.355 1 94.44 91 GLU A O 1
ATOM 721 N N . ASN A 1 92 ? 17.344 1.871 -4.93 1 93.81 92 ASN A N 1
ATOM 722 C CA . ASN A 1 92 ? 18.547 1.953 -5.746 1 93.81 92 ASN A CA 1
ATOM 723 C C . ASN A 1 92 ? 18.438 1.077 -6.992 1 93.81 92 ASN A C 1
ATOM 725 O O . ASN A 1 92 ? 19.047 1.378 -8.023 1 93.81 92 ASN A O 1
ATOM 729 N N . THR A 1 93 ? 17.719 0.023 -7 1 93.06 93 THR A N 1
ATOM 730 C CA . THR A 1 93 ? 17.656 -0.9 -8.125 1 93.06 93 THR A CA 1
ATOM 731 C C . THR A 1 93 ? 16.234 -1.018 -8.664 1 93.06 93 THR A C 1
ATOM 733 O O . THR A 1 93 ? 16.031 -1.459 -9.789 1 93.06 93 THR A O 1
ATOM 736 N N . GLY A 1 94 ? 15.266 -0.736 -7.758 1 91.88 94 GLY A N 1
ATOM 737 C CA . GLY A 1 94 ? 13.875 -0.917 -8.133 1 91.88 94 GLY A CA 1
ATOM 738 C C . GLY A 1 94 ? 13.359 -2.318 -7.863 1 91.88 94 GLY A C 1
ATOM 739 O O . GLY A 1 94 ? 12.18 -2.602 -8.062 1 91.88 94 GLY A O 1
ATOM 740 N N . GLN A 1 95 ? 14.188 -3.146 -7.363 1 93.94 95 GLN A N 1
ATOM 741 C CA . GLN A 1 95 ? 13.805 -4.527 -7.09 1 93.94 95 GLN A CA 1
ATOM 742 C C . GLN A 1 95 ? 12.977 -4.625 -5.809 1 93.94 95 GLN A C 1
ATOM 744 O O . GLN A 1 95 ? 13.102 -3.779 -4.918 1 93.94 95 GLN A O 1
ATOM 749 N N . ILE A 1 96 ? 12.148 -5.633 -5.711 1 97.31 96 ILE A N 1
ATOM 750 C CA . ILE A 1 96 ? 11.406 -5.941 -4.496 1 97.31 96 ILE A CA 1
ATOM 751 C C . ILE A 1 96 ? 11.953 -7.219 -3.863 1 97.31 96 ILE A C 1
ATOM 753 O O . ILE A 1 96 ? 12.039 -8.258 -4.52 1 97.31 96 ILE A O 1
ATOM 757 N N . ILE A 1 97 ? 12.305 -7.18 -2.65 1 95.56 97 ILE A N 1
ATOM 758 C CA . ILE A 1 97 ? 12.883 -8.305 -1.926 1 95.56 97 ILE A CA 1
ATOM 759 C C . ILE A 1 97 ? 11.961 -8.703 -0.774 1 95.56 97 ILE A C 1
ATOM 761 O O . ILE A 1 97 ? 11.43 -7.84 -0.07 1 95.56 97 ILE A O 1
ATOM 765 N N . ASP A 1 98 ? 11.875 -10.047 -0.563 1 96.75 98 ASP A N 1
ATOM 766 C CA . ASP A 1 98 ? 11.102 -10.578 0.558 1 96.75 98 ASP A CA 1
ATOM 767 C C . ASP A 1 98 ? 11.977 -10.758 1.793 1 96.75 98 ASP A C 1
ATOM 769 O O . ASP A 1 98 ? 13.07 -11.328 1.706 1 96.75 98 ASP A O 1
ATOM 773 N N . ILE A 1 99 ? 11.477 -10.281 2.846 1 96.25 99 ILE A N 1
ATOM 774 C CA . ILE A 1 99 ? 12.133 -10.57 4.117 1 96.25 99 ILE A CA 1
ATOM 775 C C . ILE A 1 99 ? 11.148 -11.234 5.066 1 96.25 99 ILE A C 1
ATOM 777 O O . ILE A 1 99 ? 10.109 -10.656 5.402 1 96.25 99 ILE A O 1
ATOM 781 N N . ASP A 1 100 ? 11.531 -12.43 5.48 1 94.56 100 ASP A N 1
ATOM 782 C CA . ASP A 1 100 ? 10.695 -13.18 6.41 1 94.56 100 ASP A CA 1
ATOM 783 C C . ASP A 1 100 ? 10.984 -12.781 7.855 1 94.56 100 ASP A C 1
ATOM 785 O O . ASP A 1 100 ? 12.133 -12.773 8.281 1 94.56 100 ASP A O 1
ATOM 789 N N . VAL A 1 101 ? 9.953 -12.32 8.516 1 92.44 101 VAL A N 1
ATOM 790 C CA . VAL A 1 101 ? 10.031 -12.047 9.945 1 92.44 101 VAL A CA 1
ATOM 791 C C . VAL A 1 101 ? 8.805 -12.602 10.648 1 92.44 101 VAL A C 1
ATOM 793 O O . VAL A 1 101 ? 7.777 -12.867 10.016 1 92.44 101 VAL A O 1
ATOM 796 N N . ASP A 1 102 ? 9 -12.898 11.875 1 9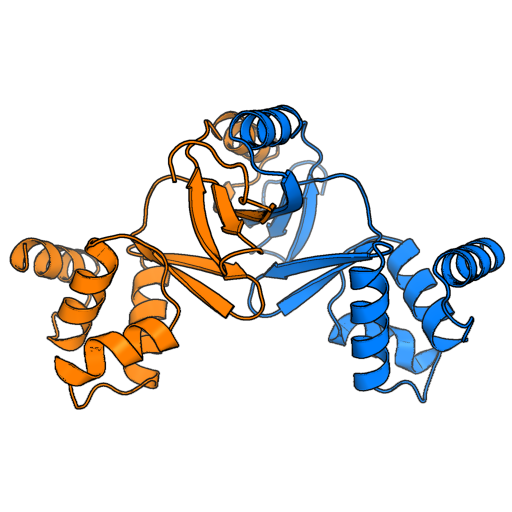2.12 102 ASP A N 1
ATOM 797 C CA . ASP A 1 102 ? 7.852 -13.344 12.648 1 92.12 102 ASP A CA 1
ATOM 798 C C . ASP A 1 102 ? 6.871 -12.203 12.898 1 92.12 102 ASP A C 1
ATOM 800 O O . ASP A 1 102 ? 7.195 -11.242 13.594 1 92.12 102 ASP A O 1
ATOM 804 N N . LEU A 1 103 ? 5.652 -12.281 12.312 1 93.94 103 LEU A N 1
ATOM 805 C CA . LEU A 1 103 ? 4.645 -11.227 12.414 1 93.94 103 LEU A CA 1
ATOM 806 C C . LEU A 1 103 ? 3.461 -11.688 13.258 1 93.94 103 LEU A C 1
ATOM 808 O O . LEU A 1 103 ? 2.416 -11.031 13.273 1 93.94 103 LEU A O 1
ATOM 812 N N . THR A 1 104 ? 3.658 -12.805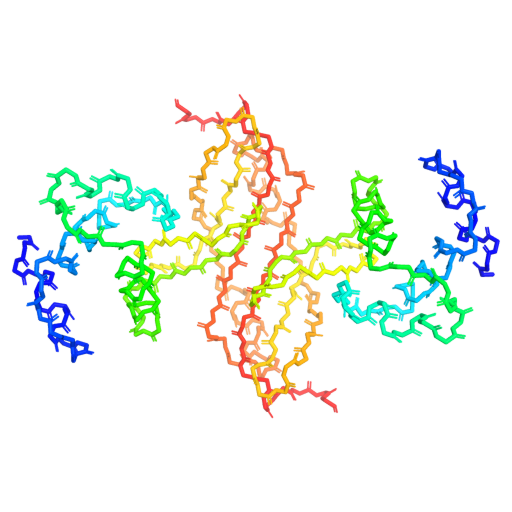 13.961 1 93.75 104 THR A N 1
ATOM 813 C CA . THR A 1 104 ? 2.586 -13.383 14.766 1 93.75 104 THR A CA 1
ATOM 814 C C . THR A 1 104 ? 2.131 -12.406 15.844 1 93.75 104 THR A C 1
ATOM 816 O O . THR A 1 104 ? 0.937 -12.312 16.141 1 93.75 104 THR A O 1
ATOM 819 N N . TRP A 1 105 ? 3.076 -11.758 16.375 1 93.94 105 TRP A N 1
ATOM 820 C CA . TRP A 1 105 ? 2.762 -10.836 17.453 1 93.94 105 TRP A CA 1
ATOM 821 C C . TRP A 1 105 ? 1.833 -9.727 16.969 1 93.94 105 TRP A C 1
ATOM 823 O O . TRP A 1 105 ? 0.93 -9.305 17.688 1 93.94 105 TRP A O 1
ATOM 833 N N . ILE A 1 106 ? 1.969 -9.219 15.75 1 95.12 106 ILE A N 1
ATOM 834 C CA . ILE A 1 106 ? 1.107 -8.195 15.18 1 95.12 106 ILE A CA 1
ATOM 835 C C . ILE A 1 106 ? -0.302 -8.75 14.984 1 95.12 106 ILE A C 1
ATOM 837 O O . ILE A 1 106 ? -1.286 -8.094 15.352 1 95.12 106 ILE A O 1
ATOM 841 N N . MET A 1 107 ? -0.397 -9.953 14.492 1 94.88 107 MET A N 1
ATOM 842 C CA . MET A 1 107 ? -1.683 -10.609 14.273 1 94.88 107 MET A CA 1
ATOM 843 C C . MET A 1 107 ? -2.422 -10.812 15.586 1 94.88 107 MET A C 1
ATOM 845 O O . MET A 1 107 ? -3.625 -10.555 15.68 1 94.88 107 MET A O 1
ATOM 849 N N . ASP A 1 108 ? -1.64 -11.211 16.547 1 95.31 108 ASP A N 1
ATOM 850 C CA . ASP A 1 108 ? -2.227 -11.438 17.859 1 95.31 108 ASP A CA 1
ATOM 851 C C . ASP A 1 108 ? -2.77 -10.133 18.453 1 95.31 108 ASP A C 1
ATOM 853 O O . ASP A 1 108 ? -3.852 -10.117 19.047 1 95.31 108 ASP A O 1
ATOM 857 N N . GLU A 1 109 ? -1.988 -9.117 18.312 1 95.06 109 GLU A N 1
ATOM 858 C CA . GLU A 1 109 ? -2.406 -7.816 18.828 1 95.06 109 GLU A CA 1
ATOM 859 C C . GLU A 1 109 ? -3.707 -7.355 18.172 1 95.06 109 GLU A C 1
ATOM 861 O O . GLU A 1 109 ? -4.617 -6.879 18.859 1 95.06 109 GLU A O 1
ATOM 866 N N . LEU A 1 110 ? -3.854 -7.5 16.859 1 96.31 110 LEU A N 1
ATOM 867 C CA . LEU A 1 110 ? -5.051 -7.094 16.141 1 96.31 110 LEU A CA 1
ATOM 868 C C . LEU A 1 110 ? -6.254 -7.926 16.562 1 96.31 110 LEU A C 1
ATOM 870 O O . LEU A 1 110 ? -7.348 -7.391 16.75 1 96.31 110 LEU A O 1
ATOM 874 N N . MET A 1 111 ? -6.023 -9.18 16.766 1 95.38 111 MET A N 1
ATOM 875 C CA . MET A 1 111 ? -7.09 -10.07 17.219 1 95.38 111 MET A CA 1
ATOM 876 C C . MET A 1 111 ? -7.582 -9.672 18.609 1 95.38 111 MET A C 1
ATOM 878 O O . MET A 1 111 ? -8.789 -9.648 18.859 1 95.38 111 MET A O 1
ATOM 882 N N . ARG A 1 112 ? -6.625 -9.352 19.453 1 95.44 112 ARG A N 1
ATOM 883 C CA . ARG A 1 112 ? -6.977 -8.945 20.812 1 95.44 112 ARG A CA 1
ATOM 884 C C . ARG A 1 112 ? -7.824 -7.676 20.812 1 95.44 112 ARG A C 1
ATOM 886 O O . ARG A 1 112 ? -8.672 -7.484 21.688 1 95.44 112 ARG A O 1
ATOM 893 N N . ARG A 1 113 ? -7.668 -6.902 19.828 1 95.31 113 ARG A N 1
ATOM 894 C CA . ARG A 1 113 ? -8.391 -5.641 19.734 1 95.31 113 ARG A CA 1
ATOM 895 C C . ARG A 1 113 ? -9.727 -5.824 19.016 1 95.31 113 ARG A C 1
ATOM 897 O O . ARG A 1 113 ? -10.469 -4.863 18.812 1 95.31 113 ARG A O 1
ATOM 904 N N . GLY A 1 114 ? -9.961 -7.035 18.578 1 96.44 114 GLY A N 1
ATOM 905 C CA . GLY A 1 114 ? -11.227 -7.359 17.953 1 96.44 114 GLY A CA 1
ATOM 906 C C . GLY A 1 114 ? -11.219 -7.156 16.453 1 96.44 114 GLY A C 1
ATOM 907 O O . GLY A 1 114 ? -12.266 -6.984 15.828 1 96.44 114 GLY A O 1
ATOM 908 N N . ILE A 1 115 ? -10.062 -7.113 15.875 1 97 115 ILE A N 1
ATOM 909 C CA . ILE A 1 115 ? -9.945 -6.93 14.43 1 97 115 ILE A CA 1
ATOM 910 C C . ILE A 1 115 ? -9.641 -8.273 13.766 1 97 115 ILE A C 1
ATOM 912 O O . ILE A 1 115 ? -8.625 -8.906 14.07 1 97 115 ILE A O 1
ATOM 916 N N . LYS A 1 116 ? -10.531 -8.711 12.938 1 97.12 116 LYS A N 1
ATOM 917 C CA . LYS A 1 116 ? -10.266 -9.891 12.117 1 97.12 116 LYS A CA 1
ATOM 918 C C . LYS A 1 116 ? -9.492 -9.516 10.859 1 97.12 116 LYS A C 1
ATOM 920 O O . LYS A 1 116 ? -10.055 -8.93 9.93 1 97.12 116 LYS A O 1
ATOM 925 N N . VAL A 1 117 ? -8.305 -9.969 10.781 1 96.69 117 VAL A N 1
ATOM 926 C CA . VAL A 1 117 ? -7.41 -9.57 9.703 1 96.69 117 VAL A CA 1
ATOM 927 C C . VAL A 1 117 ? -7.754 -10.344 8.43 1 96.69 117 VAL A C 1
ATOM 929 O O . VAL A 1 117 ? -7.855 -11.57 8.453 1 96.69 117 VAL A O 1
ATOM 932 N N . LYS A 1 118 ? -7.93 -9.648 7.348 1 95.06 118 LYS A N 1
ATOM 933 C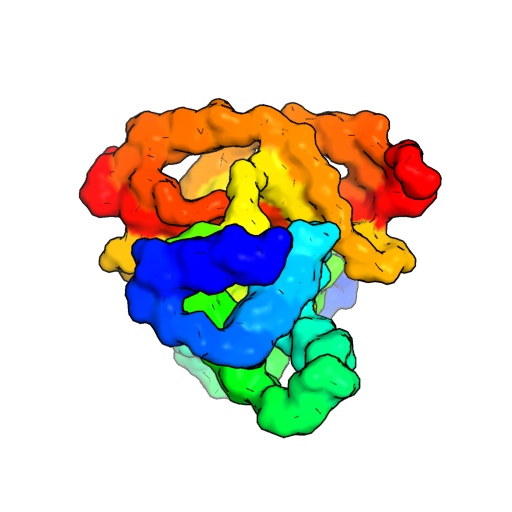 CA . LYS A 1 118 ? -8.133 -10.25 6.031 1 95.06 118 LYS A CA 1
ATOM 934 C C . LYS A 1 118 ? -6.844 -10.25 5.223 1 95.06 118 LYS A C 1
ATOM 936 O O . LYS A 1 118 ? -6.586 -11.18 4.453 1 95.06 118 LYS A O 1
ATOM 941 N N . ASP A 1 119 ? -6.16 -9.227 5.402 1 95.44 119 ASP A N 1
ATOM 942 C CA . ASP A 1 119 ? -4.875 -9.094 4.719 1 95.44 119 ASP A CA 1
ATOM 943 C C . ASP A 1 119 ? -3.92 -8.203 5.508 1 95.44 119 ASP A C 1
ATOM 945 O O . ASP A 1 119 ? -4.352 -7.281 6.199 1 95.44 119 ASP A O 1
ATOM 949 N N . LEU A 1 120 ? -2.668 -8.477 5.426 1 96.88 120 LEU A N 1
ATOM 950 C CA . LEU A 1 120 ? -1.597 -7.715 6.059 1 96.88 120 LEU A CA 1
ATOM 951 C C . LEU A 1 120 ? -0.456 -7.469 5.074 1 96.88 120 LEU A C 1
ATOM 953 O O . LEU A 1 120 ? 0.238 -8.406 4.676 1 96.88 120 LEU A O 1
ATOM 957 N N . ASN A 1 121 ? -0.305 -6.246 4.711 1 97.44 121 ASN A N 1
ATOM 958 C CA . ASN A 1 121 ? 0.77 -5.855 3.805 1 97.44 121 ASN A CA 1
ATOM 959 C C . ASN A 1 121 ? 1.799 -4.973 4.504 1 97.44 121 ASN A C 1
ATOM 961 O O . ASN A 1 121 ? 1.441 -3.982 5.141 1 97.44 121 ASN A O 1
ATOM 965 N N . ILE A 1 122 ? 2.977 -5.344 4.387 1 98.06 122 ILE A N 1
ATOM 966 C CA . ILE A 1 122 ? 4.07 -4.531 4.91 1 98.06 122 ILE A CA 1
ATOM 967 C C . ILE A 1 122 ? 5.016 -4.148 3.773 1 98.06 122 ILE A C 1
ATOM 969 O O . ILE A 1 122 ? 5.648 -5.012 3.164 1 98.06 122 ILE A O 1
ATOM 973 N N . ILE A 1 123 ? 5.082 -2.91 3.512 1 98.19 123 ILE A N 1
ATOM 974 C CA . ILE A 1 123 ? 5.859 -2.369 2.404 1 98.19 123 ILE A CA 1
ATOM 975 C C . ILE A 1 123 ? 6.977 -1.479 2.943 1 98.19 123 ILE A C 1
ATOM 977 O O . ILE A 1 123 ? 6.719 -0.534 3.691 1 98.19 123 ILE A O 1
ATOM 981 N N . VAL A 1 124 ? 8.156 -1.79 2.59 1 98 124 VAL A N 1
ATOM 982 C CA . VAL A 1 124 ? 9.328 -1.031 3.014 1 98 124 VAL A CA 1
ATOM 983 C C . VAL A 1 124 ? 10.008 -0.407 1.798 1 98 124 VAL A C 1
ATOM 985 O O . VAL A 1 124 ? 10.336 -1.106 0.835 1 98 124 VAL A O 1
ATOM 988 N N . ASN A 1 125 ? 10.086 0.847 1.796 1 97.12 125 ASN A N 1
ATOM 989 C CA . ASN A 1 125 ? 10.992 1.509 0.864 1 97.12 125 ASN A CA 1
ATOM 990 C C . ASN A 1 125 ? 12.359 1.767 1.498 1 97.12 125 ASN A C 1
ATOM 992 O O . ASN A 1 125 ? 12.445 2.342 2.584 1 97.12 125 ASN A O 1
ATOM 996 N N . GLY A 1 126 ? 13.352 1.298 0.809 1 97.19 126 GLY A N 1
ATOM 997 C CA . GLY A 1 126 ? 14.656 1.455 1.435 1 97.19 126 GLY A CA 1
ATOM 998 C C . GLY A 1 126 ? 15.805 1.434 0.44 1 97.19 126 GLY A C 1
ATOM 999 O O . GLY A 1 126 ? 15.602 1.152 -0.743 1 97.19 126 GLY A O 1
ATOM 1000 N N . ASP A 1 127 ? 16.969 1.873 0.912 1 97.25 127 ASP A N 1
ATOM 1001 C CA . ASP A 1 127 ? 18.234 1.732 0.189 1 97.25 127 ASP A CA 1
ATOM 1002 C C . ASP A 1 127 ? 18.906 0.395 0.504 1 97.25 127 ASP A C 1
ATOM 1004 O O . ASP A 1 127 ? 19.25 0.126 1.654 1 97.25 127 ASP A O 1
ATOM 1008 N N . CYS A 1 128 ? 19 -0.4 -0.471 1 97.06 128 CYS A N 1
ATOM 1009 C CA . CYS A 1 128 ? 19.5 -1.758 -0.287 1 97.06 128 CYS A CA 1
ATOM 1010 C C . CYS A 1 128 ? 20.938 -1.878 -0.773 1 97.06 128 CYS A C 1
ATOM 1012 O O . CYS A 1 128 ? 21.406 -2.975 -1.095 1 97.06 128 CYS A O 1
ATOM 1014 N N . SER A 1 129 ? 21.688 -0.883 -1.004 1 95.69 129 SER A N 1
ATOM 1015 C CA . SER A 1 129 ? 23.031 -0.883 -1.583 1 95.69 129 SER A CA 1
ATOM 1016 C C . SER A 1 129 ? 24.016 -1.648 -0.703 1 95.69 129 SER A C 1
ATOM 1018 O O . SER A 1 129 ? 25.016 -2.166 -1.192 1 95.69 129 SER A O 1
ATOM 1020 N N . LYS A 1 130 ? 23.719 -1.771 0.573 1 94.06 130 LYS A N 1
ATOM 1021 C CA . LYS A 1 130 ? 24.625 -2.432 1.507 1 94.06 130 LYS A CA 1
ATOM 1022 C C . LYS A 1 130 ? 24.047 -3.76 1.987 1 94.06 130 LYS A C 1
ATOM 1024 O O . LYS A 1 130 ? 24.516 -4.324 2.979 1 94.06 130 LYS A O 1
ATOM 1029 N N . MET A 1 131 ? 23.016 -4.094 1.33 1 88.94 131 MET A N 1
ATOM 1030 C CA . MET A 1 131 ? 22.375 -5.328 1.772 1 88.94 131 MET A CA 1
ATOM 1031 C C . MET A 1 131 ? 23.312 -6.52 1.616 1 88.94 131 MET A C 1
ATOM 1033 O O . MET A 1 131 ? 24.016 -6.637 0.608 1 88.94 131 MET A O 1
ATOM 1037 N N . GLU A 1 132 ? 23.406 -7.172 2.643 1 73.88 132 GLU A N 1
ATOM 1038 C CA . GLU A 1 132 ? 24.234 -8.375 2.588 1 73.88 132 GLU A CA 1
ATOM 1039 C C . GLU A 1 132 ? 23.516 -9.508 1.854 1 73.88 132 GLU A C 1
ATOM 1041 O O . GLU A 1 132 ? 22.297 -9.625 1.942 1 73.88 132 GLU A O 1
ATOM 1046 N N . GLY A 1 133 ? 24.203 -10.312 0.947 1 62.69 133 GLY A N 1
ATOM 1047 C CA . GLY A 1 133 ? 23.703 -11.523 0.313 1 62.69 133 GLY A CA 1
ATOM 1048 C C . GLY A 1 133 ? 23.156 -11.281 -1.082 1 62.69 133 GLY A C 1
ATOM 1049 O O . GLY A 1 133 ? 22.469 -12.141 -1.639 1 62.69 133 GLY A O 1
ATOM 1050 N N . LYS A 1 134 ? 23.469 -9.977 -1.618 1 50.75 134 LYS A N 1
ATOM 1051 C CA . LYS A 1 134 ? 23.172 -9.781 -3.033 1 50.75 134 LYS A CA 1
ATOM 1052 C C . LYS A 1 134 ? 23.953 -10.766 -3.9 1 50.75 134 LYS A C 1
ATOM 1054 O O . LYS A 1 134 ? 25.094 -11.125 -3.576 1 50.75 134 LYS A O 1
ATOM 1059 N N . MET B 1 1 ? -1.331 28.531 16.188 1 59.09 1 MET B N 1
ATOM 1060 C CA . MET B 1 1 ? -1.448 27.281 15.43 1 59.09 1 MET B CA 1
ATOM 1061 C C . MET B 1 1 ? -1.058 27.484 13.969 1 59.09 1 MET B C 1
ATOM 1063 O O . MET B 1 1 ? -0.238 26.75 13.43 1 59.09 1 MET B O 1
ATOM 1067 N N . SER B 1 2 ? -1.559 28.578 13.43 1 67 2 SER B N 1
ATOM 1068 C CA . SER B 1 2 ? -1.243 28.953 12.055 1 67 2 SER B CA 1
ATOM 1069 C C . SER B 1 2 ? 0.218 29.359 11.914 1 67 2 SER B C 1
ATOM 1071 O O . SER B 1 2 ? 0.876 29.016 10.938 1 67 2 SER B 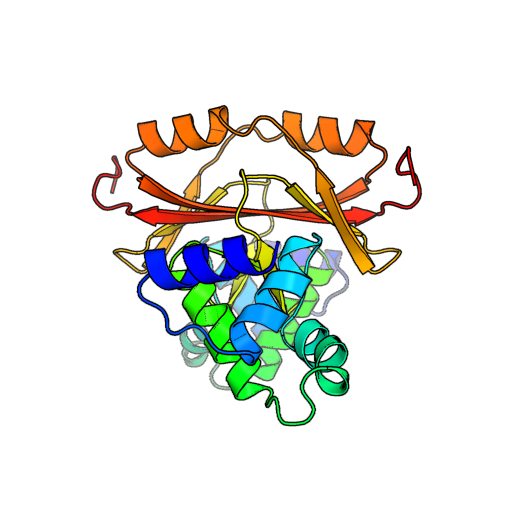O 1
ATOM 1073 N N . GLU B 1 3 ? 0.713 29.938 12.977 1 81.31 3 GLU B N 1
ATOM 1074 C CA . GLU B 1 3 ? 2.1 30.391 12.883 1 81.31 3 GLU B CA 1
ATOM 1075 C C . GLU B 1 3 ? 3.062 29.203 12.898 1 81.31 3 GLU B C 1
ATOM 1077 O O . GLU B 1 3 ? 4.09 29.219 12.219 1 81.31 3 GLU B O 1
ATOM 1082 N N . ASP B 1 4 ? 2.729 28.281 13.578 1 91.19 4 ASP B N 1
ATOM 1083 C CA . ASP B 1 4 ? 3.547 27.078 13.656 1 91.19 4 ASP B CA 1
ATOM 1084 C C . ASP B 1 4 ? 3.58 26.359 12.305 1 91.19 4 ASP B C 1
ATOM 1086 O O . ASP B 1 4 ? 4.633 25.859 11.883 1 91.19 4 ASP B O 1
ATOM 1090 N N . LEU B 1 5 ? 2.486 26.406 11.648 1 93.62 5 LEU B N 1
ATOM 1091 C CA . LEU B 1 5 ? 2.422 25.75 10.352 1 93.62 5 LEU B CA 1
ATOM 1092 C C . LEU B 1 5 ? 3.217 26.531 9.312 1 93.62 5 LEU B C 1
ATOM 1094 O O . LEU B 1 5 ? 3.887 25.938 8.461 1 93.62 5 LEU B O 1
ATOM 1098 N N . ALA B 1 6 ? 3.123 27.859 9.438 1 95.19 6 ALA B N 1
ATOM 1099 C CA . ALA B 1 6 ? 3.91 28.703 8.539 1 95.19 6 ALA B CA 1
ATOM 1100 C C . ALA B 1 6 ? 5.406 28.469 8.734 1 95.19 6 ALA B C 1
ATOM 1102 O O . ALA B 1 6 ? 6.152 28.359 7.758 1 95.19 6 ALA B O 1
ATOM 1103 N N . ASN B 1 7 ? 5.789 28.391 9.93 1 95.94 7 ASN B N 1
ATOM 1104 C CA . ASN B 1 7 ? 7.191 28.156 10.242 1 95.94 7 ASN B CA 1
ATOM 1105 C C . ASN B 1 7 ? 7.648 26.781 9.742 1 95.94 7 ASN B C 1
ATOM 1107 O O . ASN B 1 7 ? 8.789 26.641 9.297 1 95.94 7 ASN B O 1
ATOM 1111 N N . LEU B 1 8 ? 6.773 25.859 9.836 1 94.62 8 LEU B N 1
ATOM 1112 C CA . LEU B 1 8 ? 7.074 24.531 9.32 1 94.62 8 LEU B CA 1
ATOM 1113 C C . LEU B 1 8 ? 7.336 24.562 7.82 1 94.62 8 LEU B C 1
ATOM 1115 O O . LEU B 1 8 ? 8.32 24 7.34 1 94.62 8 LEU B O 1
ATOM 1119 N N . LEU B 1 9 ? 6.496 25.281 7.082 1 96.06 9 LEU B N 1
ATOM 1120 C CA . LEU B 1 9 ? 6.668 25.422 5.641 1 96.06 9 LEU B CA 1
ATOM 1121 C C . LEU B 1 9 ? 7.98 26.125 5.316 1 96.06 9 LEU B C 1
ATOM 1123 O O . LEU B 1 9 ? 8.75 25.656 4.484 1 96.06 9 LEU B O 1
ATOM 1127 N N . ARG B 1 10 ? 8.273 27.172 6.059 1 96.31 10 ARG B N 1
ATOM 1128 C CA . ARG B 1 10 ? 9.5 27.938 5.836 1 96.31 10 ARG B CA 1
ATOM 1129 C C . ARG B 1 10 ? 10.734 27.094 6.125 1 96.31 10 ARG B C 1
ATOM 1131 O O . ARG B 1 10 ? 11.719 27.141 5.383 1 96.31 10 ARG B O 1
ATOM 1138 N N . SER B 1 11 ? 10.648 26.359 7.16 1 95.75 11 SER B N 1
ATOM 1139 C CA . SER B 1 11 ? 11.773 25.531 7.562 1 95.75 11 SER B CA 1
ATOM 1140 C C . SER B 1 11 ? 12.102 24.484 6.508 1 95.75 11 SER B C 1
ATOM 1142 O O . SER B 1 11 ? 13.219 23.953 6.457 1 95.75 11 SER B O 1
ATOM 1144 N N . ARG B 1 12 ? 11.125 24.172 5.672 1 95.19 12 ARG B N 1
ATOM 1145 C CA . ARG B 1 12 ? 11.32 23.172 4.621 1 95.19 12 ARG B CA 1
ATOM 1146 C C . ARG B 1 12 ? 11.539 23.844 3.268 1 95.19 12 ARG B C 1
ATOM 1148 O O . ARG B 1 12 ? 11.492 23.188 2.229 1 95.19 12 ARG B O 1
ATOM 1155 N N . GLY B 1 13 ? 11.648 25.188 3.283 1 95.75 13 GLY B N 1
ATOM 1156 C CA . GLY B 1 13 ? 11.969 25.953 2.08 1 95.75 13 GLY B CA 1
ATOM 1157 C C . GLY B 1 13 ? 10.773 26.172 1.183 1 95.75 13 GLY B C 1
ATOM 1158 O O . GLY B 1 13 ? 10.922 26.422 -0.018 1 95.75 13 GLY B O 1
ATOM 1159 N N . LEU B 1 14 ? 9.625 26.062 1.755 1 95.62 14 LEU B N 1
ATOM 1160 C CA . LEU B 1 14 ? 8.422 26.234 0.948 1 95.62 14 LEU B CA 1
ATOM 1161 C C . LEU B 1 14 ? 7.809 27.609 1.182 1 95.62 14 LEU B C 1
ATOM 1163 O O . LEU B 1 14 ? 7.867 28.141 2.295 1 95.62 14 LEU B O 1
ATOM 1167 N N . LYS B 1 15 ? 7.23 28.141 0.145 1 95.69 15 LYS B N 1
ATOM 1168 C CA . LYS B 1 15 ? 6.453 29.375 0.29 1 95.69 15 LYS B CA 1
ATOM 1169 C C . LYS B 1 15 ? 5.215 29.141 1.15 1 95.69 15 LYS B C 1
ATOM 1171 O O . LYS B 1 15 ? 4.555 28.109 1.03 1 95.69 15 LYS B O 1
ATOM 1176 N N . VAL B 1 16 ? 5.004 30.172 1.96 1 96.5 16 VAL B N 1
ATOM 1177 C CA . VAL B 1 16 ? 3.777 30.141 2.75 1 96.5 16 VAL B CA 1
ATOM 1178 C C . VAL B 1 16 ? 2.615 30.672 1.918 1 96.5 16 VAL B C 1
ATOM 1180 O O . VAL B 1 16 ? 2.553 31.875 1.622 1 96.5 16 VAL B O 1
ATOM 1183 N N . THR B 1 17 ? 1.723 29.797 1.494 1 94.69 17 THR B N 1
ATOM 1184 C CA . THR B 1 17 ? 0.522 30.203 0.769 1 94.69 17 THR B CA 1
ATOM 1185 C C . THR B 1 17 ? -0.733 29.797 1.536 1 94.69 17 THR B C 1
ATOM 1187 O O . THR B 1 17 ? -0.702 28.859 2.342 1 94.69 17 THR B O 1
ATOM 1190 N N . PRO B 1 18 ? -1.786 30.516 1.315 1 94.19 18 PRO B N 1
ATOM 1191 C CA . PRO B 1 18 ? -3.031 30.156 1.994 1 94.19 18 PRO B CA 1
ATOM 1192 C C . PRO B 1 18 ? -3.451 28.719 1.717 1 94.19 18 PRO B C 1
ATOM 1194 O O . PRO B 1 18 ? -3.969 28.031 2.609 1 94.19 18 PRO B O 1
ATOM 1197 N N . GLN B 1 19 ? -3.209 28.234 0.498 1 95.25 19 GLN B N 1
ATOM 1198 C CA . GLN B 1 19 ? -3.578 26.875 0.117 1 95.25 19 GLN B CA 1
ATOM 1199 C C . GLN B 1 19 ? -2.775 25.844 0.905 1 95.25 19 GLN B C 1
ATOM 1201 O O . GLN B 1 19 ? -3.34 24.875 1.432 1 95.25 19 GLN B O 1
ATOM 1206 N N . ARG B 1 20 ? -1.514 26.094 1.022 1 95.94 20 ARG B N 1
ATOM 1207 C CA . ARG B 1 20 ? -0.662 25.156 1.766 1 95.94 20 ARG B CA 1
ATOM 1208 C C . ARG B 1 20 ? -1.016 25.172 3.248 1 95.94 20 ARG B C 1
ATOM 1210 O O . ARG B 1 20 ? -1.04 24.109 3.887 1 95.94 20 ARG B O 1
ATOM 1217 N N . ILE B 1 21 ? -1.277 26.328 3.768 1 95.81 21 ILE B N 1
ATOM 1218 C CA . ILE B 1 21 ? -1.652 26.453 5.172 1 95.81 21 ILE B CA 1
ATOM 1219 C C . ILE B 1 21 ? -2.969 25.719 5.418 1 95.81 21 ILE B C 1
ATOM 1221 O O . ILE B 1 21 ? -3.1 24.969 6.391 1 95.81 21 ILE B O 1
ATOM 1225 N N . ALA B 1 22 ? -3.914 25.922 4.566 1 96.06 22 ALA B N 1
ATOM 1226 C CA . ALA B 1 22 ? -5.215 25.266 4.703 1 96.06 22 ALA B CA 1
ATOM 1227 C C . ALA B 1 22 ? -5.07 23.75 4.672 1 96.06 22 ALA B C 1
ATOM 1229 O O . ALA B 1 22 ? -5.688 23.047 5.477 1 96.06 22 ALA B O 1
ATOM 1230 N N . ILE B 1 23 ? -4.281 23.234 3.764 1 97.19 23 ILE B N 1
ATOM 1231 C CA . ILE B 1 23 ? -4.051 21.797 3.627 1 97.19 23 ILE B CA 1
ATOM 1232 C C . ILE B 1 23 ? -3.379 21.266 4.887 1 97.19 23 ILE B C 1
ATOM 1234 O O . ILE B 1 23 ? -3.811 20.25 5.445 1 97.19 23 ILE B O 1
ATOM 1238 N N . LEU B 1 24 ? -2.418 21.969 5.363 1 96.62 24 LEU B N 1
ATOM 1239 C CA . LEU B 1 24 ? -1.696 21.547 6.555 1 96.62 24 LEU B CA 1
ATOM 1240 C C . LEU B 1 24 ? -2.6 21.578 7.781 1 96.62 24 LEU B C 1
ATOM 1242 O O . LEU B 1 24 ? -2.535 20.688 8.633 1 96.62 24 LEU B O 1
ATOM 1246 N N . LYS B 1 25 ? -3.344 22.625 7.867 1 95.88 25 LYS B N 1
ATOM 1247 C CA . LYS B 1 25 ? -4.277 22.719 8.984 1 95.88 25 LYS B CA 1
ATOM 1248 C C . LYS B 1 25 ? -5.23 21.531 9.008 1 95.88 25 LYS B C 1
ATOM 1250 O O . LYS B 1 25 ? -5.469 20.938 10.07 1 95.88 25 LYS B O 1
ATOM 1255 N N . LEU B 1 26 ? -5.75 21.219 7.879 1 96.31 26 LEU B N 1
ATOM 1256 C CA . LEU B 1 26 ? -6.66 20.078 7.77 1 96.31 26 LEU B CA 1
ATOM 1257 C C . LEU B 1 26 ? -5.98 18.797 8.219 1 96.31 26 LEU B C 1
ATOM 1259 O O . LEU B 1 26 ? -6.527 18.062 9.047 1 96.31 26 LEU B O 1
ATOM 1263 N N . LEU B 1 27 ? -4.789 18.531 7.734 1 96.44 27 LEU B N 1
ATOM 1264 C CA . LEU B 1 27 ? -4.102 17.281 8.016 1 96.44 27 LEU B CA 1
ATOM 1265 C C . LEU B 1 27 ? -3.586 17.25 9.445 1 96.44 27 LEU B C 1
ATOM 1267 O O . LEU B 1 27 ? -3.479 16.172 10.055 1 96.44 27 LEU B O 1
ATOM 1271 N N . SER B 1 28 ? -3.293 18.422 9.992 1 94.81 28 SER B N 1
ATOM 1272 C CA . SER B 1 28 ? -2.775 18.5 11.352 1 94.81 28 SER B CA 1
ATOM 1273 C C . SER B 1 28 ? -3.84 18.109 12.375 1 94.81 28 SER B C 1
ATOM 1275 O O . SER B 1 28 ? -3.523 17.812 13.523 1 94.81 28 SER B O 1
ATOM 1277 N N . SER B 1 29 ? -5.066 18.156 11.93 1 92.31 29 SER B N 1
ATOM 1278 C CA . SER B 1 29 ? -6.152 17.75 12.812 1 92.31 29 SER B CA 1
ATOM 1279 C C . SER B 1 29 ? -6.199 16.234 12.953 1 92.31 29 SER B C 1
ATOM 1281 O O . SER B 1 29 ? -6.953 15.703 13.773 1 92.31 29 SER B O 1
ATOM 1283 N N . GLY B 1 30 ? -5.441 15.523 12.172 1 93.94 30 GLY B N 1
ATOM 1284 C CA . GLY B 1 30 ? -5.367 14.078 12.25 1 93.94 30 GLY B CA 1
ATOM 1285 C C . GLY B 1 30 ? -6.164 13.375 11.164 1 93.94 30 GLY B C 1
ATOM 1286 O O . GLY B 1 30 ? -6.906 14.023 10.422 1 93.94 30 GLY B O 1
ATOM 1287 N N . GLY B 1 31 ? -5.859 12.102 11.07 1 95.06 31 GLY B N 1
ATOM 1288 C CA . GLY B 1 31 ? -6.609 11.281 10.125 1 95.06 31 GLY B CA 1
ATOM 1289 C C . GLY B 1 31 ? -5.848 11 8.844 1 95.06 31 GLY B C 1
ATOM 1290 O O . GLY B 1 31 ? -4.648 11.273 8.758 1 95.06 31 GLY B O 1
ATOM 1291 N N . HIS B 1 32 ? -6.566 10.391 7.965 1 97.81 32 HIS B N 1
ATOM 1292 C CA . HIS B 1 32 ? -6.078 10.008 6.645 1 97.81 32 HIS B CA 1
ATOM 1293 C C . HIS B 1 32 ? -6.961 10.594 5.543 1 97.81 32 HIS B C 1
ATOM 1295 O O . HIS B 1 32 ? -8.188 10.484 5.602 1 97.81 32 HIS B O 1
ATOM 1301 N N . TYR B 1 33 ? -6.273 11.156 4.578 1 97.75 33 TYR B N 1
ATOM 1302 C CA . TYR B 1 33 ? -7.043 11.828 3.539 1 97.75 33 TYR B CA 1
ATOM 1303 C C . TYR B 1 33 ? -6.523 11.469 2.154 1 97.75 33 TYR B C 1
ATOM 1305 O O . TYR B 1 33 ? -5.312 11.352 1.95 1 97.75 33 TYR B O 1
ATOM 1313 N N . THR B 1 34 ? -7.473 11.297 1.239 1 98.06 34 THR B N 1
ATOM 1314 C CA . THR B 1 34 ? -7.098 11.25 -0.169 1 98.06 34 THR B CA 1
ATOM 1315 C C . THR B 1 34 ? -7.074 12.656 -0.77 1 98.06 34 THR B C 1
ATOM 1317 O O . THR B 1 34 ? -7.512 13.617 -0.135 1 98.06 34 THR B O 1
ATOM 1320 N N . ILE B 1 35 ? -6.539 12.68 -1.916 1 98.12 35 ILE B N 1
ATOM 1321 C CA . ILE B 1 35 ? -6.523 13.961 -2.621 1 98.12 35 ILE B CA 1
ATOM 1322 C C . ILE B 1 35 ? -7.949 14.484 -2.764 1 98.12 35 ILE B C 1
ATOM 1324 O O . ILE B 1 35 ? -8.203 15.672 -2.537 1 98.12 35 ILE B O 1
ATOM 1328 N N . GLU B 1 36 ? -8.836 13.594 -3.037 1 97.69 36 GLU B N 1
ATOM 1329 C CA . GLU B 1 36 ? -10.234 13.984 -3.213 1 97.69 36 GLU B CA 1
ATOM 1330 C C . GLU B 1 36 ? -10.836 14.477 -1.902 1 97.69 36 GLU B C 1
ATOM 1332 O O . GLU B 1 36 ? -11.578 15.461 -1.888 1 97.69 36 GLU B O 1
ATOM 1337 N N . HIS B 1 37 ? -10.555 13.797 -0.853 1 97.19 37 HIS B N 1
ATOM 1338 C CA . HIS B 1 37 ? -11.031 14.234 0.454 1 97.19 37 HIS B CA 1
ATOM 1339 C C . HIS B 1 37 ? -10.586 15.664 0.753 1 97.19 37 HIS B C 1
ATOM 1341 O O . HIS B 1 37 ? -11.391 16.484 1.181 1 97.19 37 HIS B O 1
ATOM 1347 N N . VAL B 1 38 ? -9.32 15.922 0.543 1 98.12 38 VAL B N 1
ATOM 1348 C CA . VAL B 1 38 ? -8.742 17.219 0.846 1 98.12 38 VAL B CA 1
ATOM 1349 C C . VAL B 1 38 ? -9.398 18.297 -0.027 1 98.12 38 VAL B C 1
ATOM 1351 O O . VAL B 1 38 ? -9.828 19.328 0.474 1 98.12 38 VAL B O 1
ATOM 1354 N N . HIS B 1 39 ? -9.508 17.969 -1.292 1 98.19 39 HIS B N 1
ATOM 1355 C CA . HIS B 1 39 ? -10.102 18.922 -2.219 1 98.19 39 HIS B CA 1
ATOM 1356 C C . HIS B 1 39 ? -11.531 19.266 -1.812 1 98.19 39 HIS B C 1
ATOM 1358 O O . HIS B 1 39 ? -11.906 20.438 -1.747 1 98.19 39 HIS B O 1
ATOM 1364 N N . ASP B 1 40 ? -12.266 18.281 -1.523 1 97.31 40 ASP B N 1
ATOM 1365 C CA . ASP B 1 40 ? -13.672 18.453 -1.174 1 97.31 40 ASP B CA 1
ATOM 1366 C C . ASP B 1 40 ? -13.82 19.281 0.105 1 97.31 40 ASP B C 1
ATOM 1368 O O . ASP B 1 40 ? -14.695 20.141 0.197 1 97.31 40 ASP B O 1
ATOM 1372 N N . LYS B 1 41 ? -12.992 19.031 1.024 1 96.44 41 LYS B N 1
ATOM 1373 C CA . LYS B 1 41 ? -13.094 19.703 2.322 1 96.44 41 LYS B CA 1
ATOM 1374 C C . LYS B 1 41 ? -12.641 21.156 2.236 1 96.44 41 LYS B C 1
ATOM 1376 O O . LYS B 1 41 ? -13.117 22 2.984 1 96.44 41 LYS B O 1
ATOM 1381 N N . LEU B 1 42 ? -11.75 21.422 1.36 1 96.62 42 LEU B N 1
ATOM 1382 C CA . LEU B 1 42 ? -11.133 22.75 1.367 1 96.62 42 LEU B CA 1
ATOM 1383 C C . LEU B 1 42 ? -11.789 23.656 0.338 1 96.62 42 LEU B C 1
ATOM 1385 O O . LEU B 1 42 ? -11.578 24.875 0.355 1 96.62 42 LEU B O 1
ATOM 1389 N N . ARG B 1 43 ? -12.578 23.109 -0.531 1 93.25 43 ARG B N 1
ATOM 1390 C CA . ARG B 1 43 ? -13.164 23.906 -1.608 1 93.25 43 ARG B CA 1
ATOM 1391 C C . ARG B 1 43 ? -13.969 25.062 -1.053 1 93.25 43 ARG B C 1
ATOM 1393 O O . ARG B 1 43 ? -14.047 26.125 -1.683 1 93.25 43 ARG B O 1
ATOM 1400 N N . ASP B 1 44 ? -14.57 24.953 0.144 1 91.19 44 ASP B N 1
ATOM 1401 C CA . ASP B 1 44 ? -15.352 26.031 0.736 1 91.19 44 ASP B CA 1
ATOM 1402 C C . ASP B 1 44 ? -14.445 27.094 1.342 1 91.19 44 ASP B C 1
ATOM 1404 O O . ASP B 1 44 ? -14.805 28.281 1.368 1 91.19 44 ASP B O 1
ATOM 1408 N N . ILE B 1 45 ? -13.344 26.688 1.817 1 90.75 45 ILE B N 1
ATOM 1409 C CA . ILE B 1 45 ? -12.391 27.594 2.465 1 90.75 45 ILE B CA 1
ATOM 1410 C C . ILE B 1 45 ? -11.508 28.25 1.412 1 90.75 45 ILE B C 1
ATOM 1412 O O . ILE B 1 45 ? -11.164 29.422 1.529 1 90.75 45 ILE B O 1
ATOM 1416 N N . GLU B 1 46 ? -11.18 27.438 0.383 1 92.19 46 GLU B N 1
ATOM 1417 C CA . GLU B 1 46 ? -10.375 27.891 -0.746 1 92.19 46 GLU B CA 1
ATOM 1418 C C . GLU B 1 46 ? -11.07 27.609 -2.072 1 92.19 46 GLU B C 1
ATOM 1420 O O . GLU B 1 46 ? -10.703 26.672 -2.793 1 92.19 46 GLU B O 1
ATOM 1425 N N . PRO B 1 47 ? -12.023 28.406 -2.484 1 89.38 47 PRO B N 1
ATOM 1426 C CA . PRO B 1 47 ? -12.867 28.125 -3.646 1 89.38 47 PRO B CA 1
ATOM 1427 C C . PRO B 1 47 ? -12.062 27.938 -4.934 1 89.38 47 PRO B C 1
ATOM 1429 O O . PRO B 1 47 ? -12.484 27.188 -5.824 1 89.38 47 PRO B O 1
ATOM 1432 N N . GLY B 1 48 ? -10.953 28.422 -5.062 1 91.31 48 GLY B N 1
ATOM 1433 C CA . GLY B 1 48 ? -10.195 28.344 -6.301 1 91.31 48 GLY B CA 1
ATOM 1434 C C . GLY B 1 48 ? -9.117 27.266 -6.27 1 91.31 48 GLY B C 1
ATOM 1435 O O . GLY B 1 48 ? -8.344 27.141 -7.219 1 91.31 48 GLY B O 1
ATOM 1436 N N . ILE B 1 49 ? -9.25 26.453 -5.273 1 95.44 49 ILE B N 1
ATOM 1437 C CA . ILE B 1 49 ? -8.18 25.469 -5.172 1 95.44 49 ILE B CA 1
ATOM 1438 C C . ILE B 1 49 ? -8.43 24.328 -6.156 1 95.44 49 ILE B C 1
ATOM 1440 O O . ILE B 1 49 ? -9.531 23.766 -6.203 1 95.44 49 ILE B O 1
ATOM 1444 N N . SER B 1 50 ? -7.547 24.031 -6.988 1 96.31 50 SER B N 1
ATOM 1445 C CA . SER B 1 50 ? -7.668 22.969 -7.98 1 96.31 50 SER B CA 1
ATOM 1446 C C . SER B 1 50 ? -7.18 21.625 -7.426 1 96.31 50 SER B C 1
ATOM 1448 O O . SER B 1 50 ? -6.379 21.594 -6.488 1 96.31 50 SER B O 1
ATOM 1450 N N . ILE B 1 51 ? -7.609 20.594 -8.039 1 97.25 51 ILE B N 1
ATOM 1451 C CA . ILE B 1 51 ? -7.152 19.25 -7.676 1 97.25 51 ILE B CA 1
ATOM 1452 C C . ILE B 1 51 ? -5.645 19.141 -7.898 1 97.25 51 ILE B C 1
ATOM 1454 O O . ILE B 1 51 ? -4.941 18.5 -7.121 1 97.25 51 ILE B O 1
ATOM 1458 N N . SER B 1 52 ? -5.199 19.766 -8.914 1 97.38 52 SER B N 1
ATOM 1459 C CA . SER B 1 52 ? -3.77 19.766 -9.203 1 97.38 52 SER B CA 1
ATOM 1460 C C . SER B 1 52 ? -2.975 20.438 -8.094 1 97.38 52 SER B C 1
ATOM 1462 O O . SER B 1 52 ? -1.908 19.953 -7.707 1 97.38 52 SER B O 1
ATOM 1464 N N . THR B 1 53 ? -3.49 21.531 -7.633 1 96.75 53 THR B N 1
ATOM 1465 C CA . THR B 1 53 ? -2.834 22.25 -6.539 1 96.75 53 THR B CA 1
ATOM 1466 C C . THR B 1 53 ? -2.762 21.359 -5.293 1 96.75 53 THR B C 1
ATOM 1468 O O . THR B 1 53 ? -1.716 21.281 -4.641 1 96.75 53 THR B O 1
ATOM 1471 N N . VAL B 1 54 ? -3.867 20.703 -5 1 98.19 54 VAL B N 1
ATOM 1472 C CA . VAL B 1 54 ? -3.914 19.812 -3.854 1 98.19 54 VAL B CA 1
ATOM 1473 C C . VAL B 1 54 ? -2.887 18.688 -4.031 1 98.19 54 VAL B C 1
ATOM 1475 O O . VAL B 1 54 ? -2.072 18.438 -3.137 1 98.19 54 VAL B O 1
ATOM 1478 N N . TYR B 1 55 ? -2.883 18.109 -5.156 1 98.31 55 TYR B N 1
ATOM 1479 C CA . TYR B 1 55 ? -1.966 17.016 -5.453 1 98.31 55 TYR B CA 1
ATOM 1480 C C . TYR B 1 55 ? -0.517 17.453 -5.305 1 98.31 55 TYR B C 1
ATOM 1482 O O . TYR B 1 55 ? 0.278 16.797 -4.629 1 98.31 55 TYR B O 1
ATOM 1490 N N . ASN B 1 56 ? -0.186 18.516 -5.938 1 97.88 56 ASN B N 1
ATOM 1491 C CA . ASN B 1 56 ? 1.188 19.016 -5.934 1 97.88 56 ASN B CA 1
ATOM 1492 C C . ASN B 1 56 ? 1.653 19.359 -4.523 1 97.88 56 ASN B C 1
ATOM 1494 O O . ASN B 1 56 ? 2.801 19.094 -4.16 1 97.88 56 ASN B O 1
ATOM 1498 N N . THR B 1 57 ? 0.732 20 -3.824 1 98 57 THR B N 1
ATOM 1499 C CA . THR B 1 57 ? 1.069 20.375 -2.453 1 98 57 THR B CA 1
ATOM 1500 C C . THR B 1 57 ? 1.303 19.125 -1.602 1 98 57 THR B C 1
ATOM 1502 O O . THR B 1 57 ? 2.318 19.016 -0.912 1 98 57 THR B O 1
ATOM 1505 N N . LEU B 1 58 ? 0.405 18.172 -1.691 1 98.5 58 LEU B N 1
ATOM 1506 C CA . LEU B 1 58 ? 0.532 16.938 -0.919 1 98.5 58 LEU B CA 1
ATOM 1507 C C . LEU B 1 58 ? 1.802 16.188 -1.302 1 98.5 58 LEU B C 1
ATOM 1509 O O . LEU B 1 58 ? 2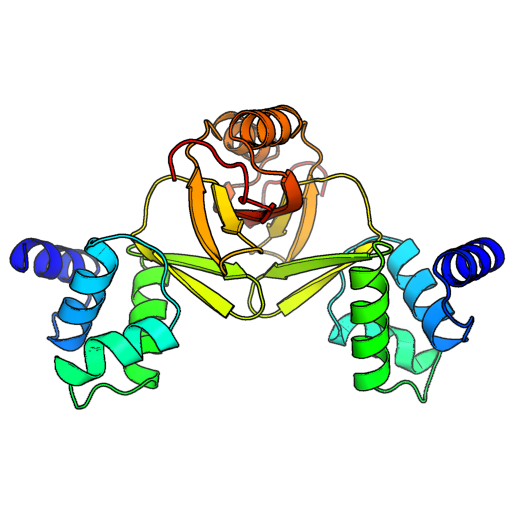.531 15.711 -0.429 1 98.5 58 LEU B O 1
ATOM 1513 N N . SER B 1 59 ? 2.043 16.094 -2.533 1 97.94 59 SER B N 1
ATOM 1514 C CA . SER B 1 59 ? 3.232 15.414 -3.025 1 97.94 59 SER B CA 1
ATOM 1515 C C . SER B 1 59 ? 4.508 16.094 -2.531 1 97.94 59 SER B C 1
ATOM 1517 O O . SER B 1 59 ? 5.426 15.422 -2.051 1 97.94 59 SER B O 1
ATOM 1519 N N . THR B 1 60 ? 4.555 17.406 -2.635 1 97.62 60 THR B N 1
ATOM 1520 C CA . THR B 1 60 ? 5.715 18.172 -2.201 1 97.62 60 THR B CA 1
ATOM 1521 C C . THR B 1 60 ? 5.945 18 -0.702 1 97.62 60 THR B C 1
ATOM 1523 O O . THR B 1 60 ? 7.07 17.75 -0.266 1 97.62 60 THR B O 1
ATOM 1526 N N . LEU B 1 61 ? 4.879 18.141 0.049 1 97.69 61 LEU B N 1
ATOM 1527 C CA . LEU B 1 61 ? 4.988 18.016 1.499 1 97.69 61 LEU B CA 1
ATOM 1528 C C . LEU B 1 61 ? 5.426 16.609 1.9 1 97.69 61 LEU B C 1
ATOM 1530 O O . LEU B 1 61 ? 6.129 16.438 2.896 1 97.69 61 LEU B O 1
ATOM 1534 N N . THR B 1 62 ? 5.016 15.617 1.146 1 97.44 62 THR B N 1
ATOM 1535 C CA . THR B 1 62 ? 5.426 14.242 1.401 1 97.44 62 THR B CA 1
ATOM 1536 C C . THR B 1 62 ? 6.91 14.055 1.099 1 97.44 62 THR B C 1
ATOM 1538 O O . THR B 1 62 ? 7.648 13.477 1.9 1 97.44 62 THR B O 1
ATOM 1541 N N . ARG B 1 63 ? 7.316 14.547 -0 1 95.5 63 ARG B N 1
ATOM 1542 C CA . ARG B 1 63 ? 8.719 14.453 -0.388 1 95.5 63 ARG B CA 1
ATOM 1543 C C . ARG B 1 63 ? 9.625 15.094 0.664 1 95.5 63 ARG B C 1
ATOM 1545 O O . ARG B 1 63 ? 10.727 14.609 0.922 1 95.5 63 ARG B O 1
ATOM 1552 N N . LEU B 1 64 ? 9.133 16.078 1.293 1 95.69 64 LEU B N 1
ATOM 1553 C CA . LEU B 1 64 ? 9.93 16.844 2.25 1 95.69 64 LEU B CA 1
ATOM 1554 C C . LEU B 1 64 ? 9.789 16.266 3.654 1 95.69 64 LEU B C 1
ATOM 1556 O O . LEU B 1 64 ? 10.352 16.812 4.609 1 95.69 64 LEU B O 1
ATOM 1560 N N . GLY B 1 65 ? 8.961 15.328 3.809 1 94.75 65 GLY B N 1
ATOM 1561 C CA . GLY B 1 65 ? 8.883 14.609 5.07 1 94.75 65 GLY B CA 1
ATOM 1562 C C . GLY B 1 65 ? 7.879 15.211 6.035 1 94.75 65 GLY B C 1
ATOM 1563 O O . GLY B 1 65 ? 7.805 14.805 7.195 1 94.75 65 GLY B O 1
ATOM 1564 N N . VAL B 1 66 ? 7.133 16.172 5.602 1 95.5 66 VAL B N 1
ATOM 1565 C CA . VAL B 1 66 ? 6.109 16.781 6.441 1 95.5 66 VAL B CA 1
ATOM 1566 C C . VAL B 1 66 ? 4.898 15.867 6.539 1 95.5 66 VAL B C 1
ATOM 1568 O O . VAL B 1 66 ? 4.277 15.75 7.598 1 95.5 66 VAL B O 1
ATOM 1571 N N . LEU B 1 67 ? 4.617 15.258 5.445 1 97.38 67 LEU B N 1
ATOM 1572 C CA . LEU B 1 67 ? 3.545 14.273 5.375 1 97.38 67 LEU B CA 1
ATOM 1573 C C . LEU B 1 67 ? 4.102 12.891 5.059 1 97.38 67 LEU B C 1
ATOM 1575 O O . LEU B 1 67 ? 5.258 12.758 4.645 1 97.38 67 LEU B O 1
ATOM 1579 N N . ARG B 1 68 ? 3.293 11.93 5.328 1 97 68 ARG B N 1
ATOM 1580 C CA . ARG B 1 68 ? 3.488 10.57 4.848 1 97 68 ARG B CA 1
ATOM 1581 C C . ARG B 1 68 ? 2.299 10.102 4.012 1 97 68 ARG B C 1
ATOM 1583 O O . ARG B 1 68 ? 1.192 10.625 4.156 1 97 68 ARG B O 1
ATOM 1590 N N . SER B 1 69 ? 2.594 9.164 3.17 1 97.88 69 SER B N 1
ATOM 1591 C CA . SER B 1 69 ? 1.514 8.609 2.363 1 97.88 69 SER B CA 1
ATOM 1592 C C . SER B 1 69 ? 1.638 7.09 2.248 1 97.88 69 SER B C 1
ATOM 1594 O O . SER B 1 69 ? 2.697 6.527 2.529 1 97.88 69 SER B O 1
ATOM 1596 N N . PHE B 1 70 ? 0.627 6.426 1.945 1 97.81 70 PHE B N 1
ATOM 1597 C CA . PHE B 1 70 ? 0.59 5.012 1.596 1 97.81 70 PHE B CA 1
ATOM 1598 C C . PHE B 1 70 ? -0.524 4.727 0.595 1 97.81 70 PHE B C 1
ATOM 1600 O O . PHE B 1 70 ? -1.403 5.566 0.385 1 97.81 70 PHE B O 1
ATOM 1607 N N . GLU B 1 71 ? -0.428 3.689 -0.039 1 98 71 GLU B N 1
ATOM 1608 C CA . GLU B 1 71 ? -1.418 3.318 -1.045 1 98 71 GLU B CA 1
ATOM 1609 C C . GLU B 1 71 ? -2.275 2.148 -0.57 1 98 71 GLU B C 1
ATOM 1611 O O . GLU B 1 71 ? -1.752 1.155 -0.062 1 98 71 GLU B O 1
ATOM 1616 N N . ALA B 1 72 ? -3.527 2.268 -0.735 1 97 72 ALA B N 1
ATOM 1617 C CA . ALA B 1 72 ? -4.48 1.222 -0.372 1 97 72 ALA B CA 1
ATOM 1618 C C . ALA B 1 72 ? -5.793 1.385 -1.134 1 97 72 ALA B C 1
ATOM 1620 O O . ALA B 1 72 ? -6.289 2.502 -1.289 1 97 72 ALA B O 1
ATOM 1621 N N . ASN B 1 73 ? -6.238 0.28 -1.657 1 94.06 73 ASN B N 1
ATOM 1622 C CA . ASN B 1 73 ? -7.535 0.227 -2.326 1 94.06 73 ASN B CA 1
ATOM 1623 C C . ASN B 1 73 ? -7.609 1.226 -3.477 1 94.06 73 ASN B C 1
ATOM 1625 O O . ASN B 1 73 ? -8.602 1.94 -3.619 1 94.06 73 ASN B O 1
ATOM 1629 N N . GLY B 1 74 ? -6.535 1.356 -4.113 1 95.12 74 GLY B N 1
ATOM 1630 C CA . GLY B 1 74 ? -6.508 2.127 -5.344 1 95.12 74 GLY B CA 1
ATOM 1631 C C . GLY B 1 74 ? -6.332 3.615 -5.113 1 95.12 74 GLY B C 1
ATOM 1632 O O . GLY B 1 74 ? -6.461 4.414 -6.043 1 95.12 74 GLY B O 1
ATOM 1633 N N . LYS B 1 75 ? -6.074 3.934 -3.91 1 96.69 75 LYS B N 1
ATOM 1634 C CA . LYS B 1 75 ? -5.922 5.348 -3.584 1 96.69 75 LYS B CA 1
ATOM 1635 C C . LYS B 1 75 ? -4.629 5.598 -2.814 1 96.69 75 LYS B C 1
ATOM 1637 O O . LYS B 1 75 ? -4.082 4.684 -2.195 1 96.69 75 LYS B O 1
ATOM 1642 N N . THR B 1 76 ? -4.188 6.781 -2.947 1 98.06 76 THR B N 1
ATOM 1643 C CA . THR B 1 76 ? -3.111 7.25 -2.08 1 98.06 76 THR B CA 1
ATOM 1644 C C . THR B 1 76 ? -3.674 8.016 -0.885 1 98.06 76 THR B C 1
ATOM 1646 O O . THR B 1 76 ? -4.523 8.891 -1.047 1 98.06 76 THR B O 1
ATOM 1649 N N . TRP B 1 77 ? -3.258 7.605 0.226 1 98.31 77 TRP B N 1
ATOM 1650 C CA . TRP B 1 77 ? -3.693 8.234 1.471 1 98.31 77 TRP B CA 1
ATOM 1651 C C . TRP B 1 77 ? -2.564 9.047 2.092 1 98.31 77 TRP B C 1
ATOM 1653 O O . TRP B 1 77 ? -1.405 8.625 2.08 1 98.31 77 TRP B O 1
ATOM 1663 N N . TYR B 1 78 ? -2.934 10.172 2.672 1 98.44 78 TYR B N 1
ATOM 1664 C CA . TYR B 1 78 ? -1.967 11.086 3.266 1 98.44 78 TYR B CA 1
ATOM 1665 C C . TYR B 1 78 ? -2.281 11.336 4.738 1 98.44 78 TYR B C 1
ATOM 1667 O O . TYR B 1 78 ? -3.449 11.367 5.129 1 98.44 78 TYR B O 1
ATOM 1675 N N . GLU B 1 79 ? -1.299 11.555 5.469 1 98 79 GLU B N 1
ATOM 1676 C CA . GLU B 1 79 ? -1.384 11.945 6.875 1 98 79 GLU B CA 1
ATOM 1677 C C . GLU B 1 79 ? -0.165 12.758 7.293 1 98 79 GLU B C 1
ATOM 1679 O O . GLU B 1 79 ? 0.851 12.773 6.598 1 98 79 GLU B O 1
ATOM 1684 N N . ILE B 1 80 ? -0.386 13.469 8.375 1 96.38 80 ILE B N 1
ATOM 1685 C CA . ILE B 1 80 ? 0.772 14.141 8.953 1 96.38 80 ILE B CA 1
ATOM 1686 C C . ILE B 1 80 ? 1.818 13.102 9.359 1 96.38 80 ILE B C 1
ATOM 1688 O O . ILE B 1 80 ? 1.478 12.047 9.891 1 96.38 80 ILE B O 1
ATOM 1692 N N . ALA B 1 81 ? 3.107 13.492 9.117 1 94.38 81 ALA B N 1
ATOM 1693 C CA . ALA B 1 81 ? 4.18 12.547 9.414 1 94.38 81 ALA B CA 1
ATOM 1694 C C . ALA B 1 81 ? 4.234 12.227 10.906 1 94.38 81 ALA B C 1
ATOM 1696 O O . ALA B 1 81 ? 4.199 13.133 11.742 1 94.38 81 ALA B O 1
ATOM 1697 N N . LYS B 1 82 ? 4.277 11.016 11.266 1 92.5 82 LYS B N 1
ATOM 1698 C CA . LYS B 1 82 ? 4.398 10.523 12.633 1 92.5 82 LYS B CA 1
ATOM 1699 C C . LYS B 1 82 ? 5.086 9.164 12.672 1 92.5 82 LYS B C 1
ATOM 1701 O O . LYS B 1 82 ? 5.559 8.672 11.648 1 92.5 82 LYS B O 1
ATOM 1706 N N . HIS B 1 83 ? 5.23 8.609 13.781 1 92.56 83 HIS B N 1
ATOM 1707 C CA . HIS B 1 83 ? 5.922 7.336 13.961 1 92.56 83 HIS B CA 1
ATOM 1708 C C . HIS B 1 83 ? 5.203 6.207 13.234 1 92.56 83 HIS B C 1
ATOM 1710 O O . HIS B 1 83 ? 3.984 6.262 13.039 1 92.56 83 HIS B O 1
ATOM 1716 N N . PRO B 1 84 ? 5.977 5.219 12.828 1 94 84 PRO B N 1
ATOM 1717 C CA . PRO B 1 84 ? 5.355 4.086 12.141 1 94 84 PRO B CA 1
ATOM 1718 C C . PRO B 1 84 ? 4.254 3.426 12.961 1 94 84 PRO B C 1
ATOM 1720 O O . PRO B 1 84 ? 4.391 3.285 14.18 1 94 84 PRO B O 1
ATOM 1723 N N . HIS B 1 85 ? 3.182 3.125 12.391 1 97.31 85 HIS B N 1
ATOM 1724 C CA . HIS B 1 85 ? 2.021 2.484 13 1 97.31 85 HIS B CA 1
ATOM 1725 C C . HIS B 1 85 ? 1.251 1.653 11.977 1 97.31 85 HIS B C 1
ATOM 1727 O O . HIS B 1 85 ? 1.577 1.665 10.789 1 97.31 85 HIS B O 1
ATOM 1733 N N . LEU B 1 86 ? 0.321 0.854 12.492 1 98 86 LEU B N 1
ATOM 1734 C CA . LEU B 1 86 ? -0.539 0.077 11.602 1 98 86 LEU B CA 1
ATOM 1735 C C . LEU B 1 86 ? -1.69 0.929 11.078 1 98 86 LEU B C 1
ATOM 1737 O O . LEU B 1 86 ? -2.383 1.59 11.852 1 98 86 LEU B O 1
ATOM 1741 N N . ASN B 1 87 ? -1.804 1.034 9.789 1 98.31 87 ASN B N 1
ATOM 1742 C CA . ASN B 1 87 ? -3.006 1.59 9.172 1 98.31 87 ASN B CA 1
ATOM 1743 C C . ASN B 1 87 ? -4.039 0.505 8.883 1 98.31 87 ASN B C 1
ATOM 1745 O O . ASN B 1 87 ? -3.902 -0.247 7.918 1 98.31 87 ASN B O 1
ATOM 1749 N N . VAL B 1 88 ? -5.074 0.448 9.672 1 98 88 VAL B N 1
ATOM 1750 C CA . VAL B 1 88 ? -6.094 -0.588 9.547 1 98 88 VAL B CA 1
ATOM 1751 C C . VAL B 1 88 ? -7.289 -0.045 8.766 1 98 88 VAL B C 1
ATOM 1753 O O . VAL B 1 88 ? -7.965 0.879 9.219 1 98 88 VAL B O 1
ATOM 1756 N N . ILE B 1 89 ? -7.477 -0.588 7.68 1 97.88 89 ILE B N 1
ATOM 1757 C CA . ILE B 1 89 ? -8.648 -0.256 6.879 1 97.88 89 ILE B CA 1
ATOM 1758 C C . ILE B 1 89 ? -9.797 -1.202 7.23 1 97.88 89 ILE B C 1
ATOM 1760 O O . ILE B 1 89 ? -9.727 -2.402 6.953 1 97.88 89 ILE B O 1
ATOM 1764 N N . CYS B 1 90 ? -10.805 -0.669 7.75 1 97.25 90 CYS B N 1
ATOM 1765 C CA . CYS B 1 90 ? -11.961 -1.459 8.156 1 97.25 90 CYS B CA 1
ATOM 1766 C C . CYS B 1 90 ? -12.906 -1.689 6.984 1 97.25 90 CYS B C 1
ATOM 1768 O O . CYS B 1 90 ? -13.57 -0.758 6.523 1 97.25 90 CYS B O 1
ATOM 1770 N N . GLU B 1 91 ? -13.062 -2.861 6.656 1 94.5 91 GLU B N 1
ATOM 1771 C CA . GLU B 1 91 ? -13.859 -3.193 5.477 1 94.5 91 GLU B CA 1
ATOM 1772 C C . GLU B 1 91 ? -15.344 -2.941 5.723 1 94.5 91 GLU B C 1
ATOM 1774 O O . GLU B 1 91 ? -16.078 -2.615 4.797 1 94.5 91 GLU B O 1
ATOM 1779 N N . ASN B 1 92 ? -15.758 -3.094 6.883 1 93.88 92 ASN B N 1
ATOM 1780 C CA . ASN B 1 92 ? -17.172 -2.953 7.207 1 93.88 92 ASN B CA 1
ATOM 1781 C C . ASN B 1 92 ? -17.625 -1.492 7.176 1 93.88 92 ASN B C 1
ATOM 1783 O O . ASN B 1 92 ? -18.781 -1.196 6.898 1 93.88 92 ASN B O 1
ATOM 1787 N N . THR B 1 93 ? -16.781 -0.543 7.426 1 93.19 93 THR B N 1
ATOM 1788 C CA . THR B 1 93 ? -17.172 0.858 7.508 1 93.19 93 THR B CA 1
ATOM 1789 C C . THR B 1 93 ? -16.422 1.695 6.48 1 93.19 93 THR B C 1
ATOM 1791 O O . THR B 1 93 ? -16.828 2.809 6.148 1 93.19 93 THR B O 1
ATOM 1794 N N . GLY B 1 94 ? -15.219 1.18 6.094 1 92.06 94 GLY B N 1
ATOM 1795 C CA . GLY B 1 94 ? -14.367 1.947 5.199 1 92.06 94 GLY B CA 1
ATOM 1796 C C . GLY B 1 94 ? -13.43 2.891 5.93 1 92.06 94 GLY B C 1
ATOM 1797 O O . GLY B 1 94 ? -12.602 3.553 5.305 1 92.06 94 GLY B O 1
ATOM 1798 N N . GLN B 1 95 ? -13.516 2.908 7.203 1 94 95 GLN B N 1
ATOM 1799 C CA . GLN B 1 95 ? -12.68 3.799 7.996 1 94 95 GLN B CA 1
ATOM 1800 C C . GLN B 1 95 ? -11.258 3.258 8.109 1 94 95 GLN B C 1
ATOM 1802 O O . GLN B 1 95 ? -11.039 2.049 8.016 1 94 95 GLN B O 1
ATOM 1807 N N . ILE B 1 96 ? -10.305 4.1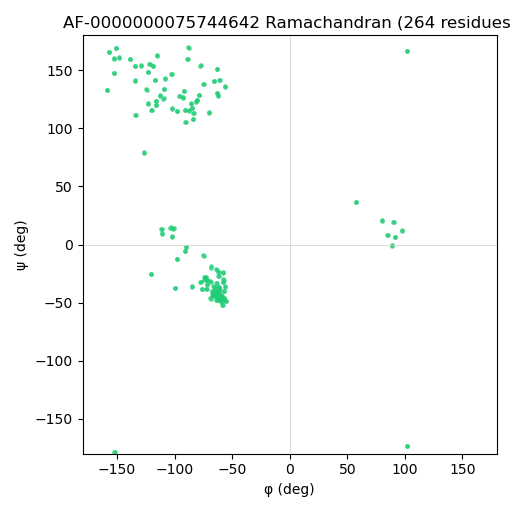25 8.312 1 97.31 96 ILE B N 1
ATOM 1808 C CA . ILE B 1 96 ? -8.922 3.754 8.586 1 97.31 96 ILE B CA 1
ATOM 1809 C C . ILE B 1 96 ? -8.578 4.074 10.039 1 97.31 96 ILE B C 1
ATOM 1811 O O . ILE B 1 96 ? -8.75 5.211 10.484 1 97.31 96 ILE B O 1
ATOM 1815 N N . ILE B 1 97 ? -8.117 3.156 10.766 1 95.56 97 ILE B N 1
ATOM 1816 C CA . ILE B 1 97 ? -7.785 3.307 12.172 1 95.56 97 ILE B CA 1
ATOM 1817 C C . ILE B 1 97 ? -6.285 3.086 12.375 1 95.56 97 ILE B C 1
ATOM 1819 O O . ILE B 1 97 ? -5.703 2.17 11.789 1 95.56 97 ILE B O 1
ATOM 1823 N N . ASP B 1 98 ? -5.715 3.912 13.297 1 96.75 98 ASP B N 1
ATOM 1824 C CA . ASP B 1 98 ? -4.309 3.758 13.656 1 96.75 98 ASP B CA 1
ATOM 1825 C C . ASP B 1 98 ? -4.152 2.834 14.867 1 96.75 98 ASP B C 1
ATOM 1827 O O . ASP B 1 98 ? -4.84 2.998 15.875 1 96.75 98 ASP B O 1
ATOM 1831 N N . ILE B 1 99 ? -3.271 1.935 14.711 1 96.25 99 ILE B N 1
ATOM 1832 C CA . ILE B 1 99 ? -2.902 1.118 15.859 1 96.25 99 ILE B CA 1
ATOM 1833 C C . ILE B 1 99 ? -1.402 1.234 16.109 1 96.25 99 ILE B C 1
ATOM 1835 O O . ILE B 1 99 ? -0.591 0.9 15.25 1 96.25 99 ILE B O 1
ATOM 1839 N N . ASP B 1 100 ? -1.112 1.686 17.312 1 94.56 100 ASP B N 1
ATOM 1840 C CA . ASP B 1 100 ? 0.287 1.839 17.703 1 94.56 100 ASP B CA 1
ATOM 1841 C C . ASP B 1 100 ? 0.849 0.533 18.25 1 94.56 100 ASP B C 1
ATOM 1843 O O . ASP B 1 100 ? 0.256 -0.072 19.156 1 94.56 100 ASP B O 1
ATOM 1847 N N . VAL B 1 101 ? 1.881 0.06 17.609 1 92.44 101 VAL B N 1
ATOM 1848 C CA . VAL B 1 101 ? 2.617 -1.098 18.109 1 92.44 101 VAL B CA 1
ATOM 1849 C C . VAL B 1 101 ? 4.117 -0.829 18.031 1 92.44 101 VAL B C 1
ATOM 1851 O O . VAL B 1 101 ? 4.559 0.058 17.297 1 92.44 101 VAL B O 1
ATOM 1854 N N . ASP B 1 102 ? 4.801 -1.484 18.891 1 92.12 102 ASP B N 1
ATOM 1855 C CA . ASP B 1 102 ? 6.254 -1.366 18.812 1 92.12 102 ASP B CA 1
ATOM 1856 C C . ASP B 1 102 ? 6.801 -2.057 17.578 1 92.12 102 ASP B C 1
ATOM 1858 O O . ASP B 1 102 ? 6.707 -3.279 17.438 1 92.12 102 ASP B O 1
ATOM 1862 N N . LEU B 1 103 ? 7.379 -1.277 16.625 1 94 103 LEU B N 1
ATOM 1863 C CA . LEU B 1 103 ? 7.887 -1.801 15.359 1 94 103 LEU B CA 1
ATOM 1864 C C . LEU B 1 103 ? 9.406 -1.704 15.305 1 94 103 LEU B C 1
ATOM 1866 O O . LEU B 1 103 ? 10.008 -1.888 14.25 1 94 103 LEU B O 1
ATOM 1870 N N . THR B 1 104 ? 10.008 -1.434 16.469 1 93.75 104 THR B N 1
ATOM 1871 C CA . THR B 1 104 ? 11.453 -1.258 16.531 1 93.75 104 THR B CA 1
ATOM 1872 C C . THR B 1 104 ? 12.172 -2.525 16.094 1 93.75 104 THR B C 1
ATOM 1874 O O . THR B 1 104 ? 13.219 -2.455 15.438 1 93.75 104 THR B O 1
ATOM 1877 N N . TRP B 1 105 ? 11.609 -3.586 16.484 1 93.94 105 TRP B N 1
ATOM 1878 C CA . TRP B 1 105 ? 12.242 -4.859 16.156 1 93.94 105 TRP B CA 1
ATOM 1879 C C . TRP B 1 105 ? 12.32 -5.055 14.648 1 93.94 105 TRP B C 1
ATOM 1881 O O . TRP B 1 105 ? 13.312 -5.582 14.133 1 93.94 105 TRP B O 1
ATOM 1891 N N . ILE B 1 106 ? 11.344 -4.641 13.852 1 95.06 106 ILE B N 1
ATOM 1892 C CA . ILE B 1 106 ? 11.344 -4.738 12.391 1 95.06 106 ILE B CA 1
ATOM 1893 C C . ILE B 1 106 ? 12.43 -3.832 11.82 1 95.06 106 ILE B C 1
ATOM 1895 O O . ILE B 1 106 ? 13.195 -4.25 10.945 1 95.06 106 ILE B O 1
ATOM 1899 N N . MET B 1 107 ? 12.539 -2.631 12.336 1 94.88 107 MET B N 1
ATOM 1900 C CA . MET B 1 107 ? 13.539 -1.669 11.891 1 94.88 107 MET B CA 1
ATOM 1901 C C . MET B 1 107 ? 14.945 -2.195 12.148 1 94.88 107 MET B C 1
ATOM 1903 O O . MET B 1 107 ? 15.82 -2.092 11.281 1 94.88 107 MET B O 1
ATOM 1907 N N . ASP B 1 108 ? 15.062 -2.771 13.312 1 95.31 108 ASP B N 1
ATOM 1908 C CA . ASP B 1 108 ? 16.359 -3.322 13.68 1 95.31 108 ASP B CA 1
ATOM 1909 C C . ASP B 1 108 ? 16.766 -4.465 12.742 1 95.31 108 ASP B C 1
ATOM 1911 O O . ASP B 1 108 ? 17.922 -4.562 12.328 1 95.31 108 ASP B O 1
ATOM 1915 N N . GLU B 1 109 ? 15.812 -5.305 12.492 1 95 109 GLU B N 1
ATOM 1916 C CA . GLU B 1 109 ? 16.062 -6.43 11.602 1 95 109 GLU B CA 1
ATOM 1917 C C . GLU B 1 109 ? 16.5 -5.957 10.219 1 95 109 GLU B C 1
ATOM 1919 O O . GLU B 1 109 ? 17.469 -6.484 9.648 1 95 109 GLU B O 1
ATOM 1924 N N . LEU B 1 110 ? 15.859 -4.953 9.648 1 96.25 110 LEU B N 1
ATOM 1925 C CA . LEU B 1 110 ? 16.188 -4.418 8.328 1 96.25 110 LEU B CA 1
ATOM 1926 C C . LEU B 1 110 ? 17.578 -3.779 8.328 1 96.25 110 LEU B C 1
ATOM 1928 O O . LEU B 1 110 ? 18.344 -3.973 7.391 1 96.25 110 LEU B O 1
ATOM 1932 N N . MET B 1 111 ? 17.875 -3.098 9.391 1 95.38 111 MET B N 1
ATOM 1933 C CA . MET B 1 111 ? 19.188 -2.477 9.523 1 95.38 111 MET B CA 1
ATOM 1934 C C . MET B 1 111 ? 20.281 -3.533 9.57 1 95.38 111 MET B C 1
ATOM 1936 O O . MET B 1 111 ? 21.328 -3.379 8.93 1 95.38 111 MET B O 1
ATOM 1940 N N . ARG B 1 112 ? 20.016 -4.586 10.312 1 95.44 112 ARG B N 1
ATOM 1941 C CA . ARG B 1 112 ? 20.984 -5.668 10.422 1 95.44 112 ARG B CA 1
ATOM 1942 C C . ARG B 1 112 ? 21.25 -6.305 9.062 1 95.44 112 ARG B C 1
ATOM 1944 O O . ARG B 1 112 ? 22.359 -6.785 8.805 1 95.44 112 ARG B O 1
ATOM 1951 N N . ARG B 1 113 ? 20.328 -6.242 8.227 1 95.31 113 ARG B N 1
ATOM 1952 C CA . ARG B 1 113 ? 20.453 -6.855 6.91 1 95.31 113 ARG B CA 1
ATOM 1953 C C . ARG B 1 113 ? 21.047 -5.879 5.902 1 95.31 113 ARG B C 1
ATOM 1955 O O . ARG B 1 113 ? 21.203 -6.211 4.727 1 95.31 113 ARG B O 1
ATOM 1962 N N . GLY B 1 114 ? 21.297 -4.68 6.367 1 96.44 114 GLY B N 1
ATOM 1963 C CA . GLY B 1 114 ? 21.938 -3.68 5.531 1 96.44 114 GLY B CA 1
ATOM 1964 C C . GLY B 1 114 ? 20.953 -2.838 4.742 1 96.44 114 GLY B C 1
ATOM 1965 O O . GLY B 1 114 ? 21.312 -2.254 3.717 1 96.44 114 GLY B O 1
ATOM 1966 N N . ILE B 1 115 ? 19.75 -2.824 5.168 1 97 115 ILE B N 1
ATOM 1967 C CA . ILE B 1 115 ? 18.719 -2.039 4.488 1 97 115 ILE B CA 1
ATOM 1968 C C . ILE B 1 115 ? 18.453 -0.749 5.262 1 97 115 ILE B C 1
ATOM 1970 O O . ILE B 1 115 ? 18.062 -0.787 6.43 1 97 115 ILE B O 1
ATOM 1974 N N . LYS B 1 116 ? 18.734 0.351 4.641 1 97.12 116 LYS B N 1
ATOM 1975 C CA . LYS B 1 116 ? 18.359 1.642 5.215 1 97.12 116 LYS B CA 1
ATOM 1976 C C . LYS B 1 116 ? 16.922 1.995 4.891 1 97.12 116 LYS B C 1
ATOM 1978 O O . LYS B 1 116 ? 16.594 2.348 3.754 1 97.12 116 LYS B O 1
ATOM 1983 N N . VAL B 1 117 ? 16.125 2.027 5.879 1 96.62 117 VAL B N 1
ATOM 1984 C CA . VAL B 1 117 ? 14.688 2.207 5.691 1 96.62 117 VAL B CA 1
ATOM 1985 C C . VAL B 1 117 ? 14.375 3.68 5.426 1 96.62 117 VAL B C 1
ATOM 1987 O O . VAL B 1 117 ? 14.805 4.555 6.18 1 96.62 117 VAL B O 1
ATOM 1990 N N . LYS B 1 118 ? 13.656 3.961 4.387 1 95 118 LYS B N 1
ATOM 1991 C CA . LYS B 1 118 ? 13.172 5.301 4.07 1 95 118 LYS B CA 1
ATOM 1992 C C . LYS B 1 118 ? 11.719 5.477 4.504 1 95 118 LYS B C 1
ATOM 1994 O O . LYS B 1 118 ? 11.32 6.559 4.938 1 95 118 LYS B O 1
ATOM 1999 N N . ASP B 1 119 ? 11.039 4.445 4.328 1 95.44 119 ASP B N 1
ATOM 2000 C CA . ASP B 1 119 ? 9.633 4.449 4.719 1 95.44 119 ASP B CA 1
ATOM 2001 C C . ASP B 1 119 ? 9.156 3.039 5.07 1 95.44 119 ASP B C 1
ATOM 2003 O O . ASP B 1 119 ? 9.641 2.057 4.496 1 95.44 119 ASP B O 1
ATOM 2007 N N . LEU B 1 120 ? 8.266 2.936 5.98 1 96.88 120 LEU B N 1
ATOM 2008 C CA . LEU B 1 120 ? 7.645 1.688 6.41 1 96.88 120 LEU B CA 1
ATOM 2009 C C . LEU B 1 120 ? 6.133 1.843 6.516 1 96.88 120 LEU B C 1
ATOM 2011 O O . LEU B 1 120 ? 5.637 2.568 7.379 1 96.88 120 LEU B O 1
ATOM 2015 N N . ASN B 1 121 ? 5.449 1.188 5.645 1 97.44 121 ASN B N 1
ATOM 2016 C CA . ASN B 1 121 ? 3.988 1.209 5.652 1 97.44 121 ASN B CA 1
ATOM 2017 C C . ASN B 1 121 ? 3.41 -0.157 6.008 1 97.44 121 ASN B C 1
ATOM 2019 O O . ASN B 1 121 ? 3.783 -1.169 5.414 1 97.44 121 ASN B O 1
ATOM 2023 N N . ILE B 1 122 ? 2.58 -0.146 6.93 1 98.06 122 ILE B N 1
ATOM 2024 C CA . ILE B 1 122 ? 1.863 -1.362 7.297 1 98.06 122 ILE B CA 1
ATOM 2025 C C . ILE B 1 122 ? 0.362 -1.148 7.121 1 98.06 122 ILE B C 1
ATOM 2027 O O . ILE B 1 122 ? -0.238 -0.321 7.809 1 98.06 122 ILE B O 1
ATOM 2031 N N . ILE B 1 123 ? -0.193 -1.868 6.23 1 98.19 123 ILE B N 1
ATOM 2032 C CA . ILE B 1 123 ? -1.598 -1.734 5.863 1 98.19 123 ILE B CA 1
ATOM 2033 C C . ILE B 1 123 ? -2.346 -3.023 6.199 1 98.19 123 ILE B C 1
ATOM 2035 O O . ILE B 1 123 ? -1.964 -4.105 5.742 1 98.19 123 ILE B O 1
ATOM 2039 N N . VAL B 1 124 ? -3.344 -2.904 6.969 1 98.06 124 VAL B N 1
ATOM 2040 C CA . VAL B 1 124 ? -4.164 -4.043 7.371 1 98.06 124 VAL B CA 1
ATOM 2041 C C . VAL B 1 124 ? -5.586 -3.871 6.844 1 98.06 124 VAL B C 1
ATOM 2043 O O . VAL B 1 124 ? -6.223 -2.842 7.082 1 98.06 124 VAL B O 1
ATOM 2046 N N . ASN B 1 125 ? -5.996 -4.766 6.07 1 97.19 125 ASN B N 1
ATOM 2047 C CA . ASN B 1 125 ? -7.422 -4.871 5.781 1 97.19 125 ASN B CA 1
ATOM 2048 C C . ASN B 1 125 ? -8.117 -5.852 6.723 1 97.19 125 ASN B C 1
ATOM 2050 O O . ASN B 1 125 ? -7.676 -6.988 6.871 1 97.19 125 ASN B O 1
ATOM 2054 N N . GLY B 1 126 ? -9.148 -5.348 7.332 1 97.19 126 GLY B N 1
ATOM 2055 C CA . GLY B 1 126 ? -9.773 -6.234 8.297 1 97.19 126 GLY B CA 1
ATOM 2056 C C . GLY B 1 126 ? -11.219 -5.883 8.578 1 97.19 126 GLY B C 1
ATOM 2057 O O . GLY B 1 126 ? -11.711 -4.844 8.133 1 97.19 126 GLY B O 1
ATOM 2058 N N . ASP B 1 127 ? -11.922 -6.836 9.219 1 97.31 127 ASP B N 1
ATOM 2059 C CA . ASP B 1 127 ? -13.25 -6.613 9.766 1 97.31 127 ASP B CA 1
ATOM 2060 C C . ASP B 1 127 ? -13.172 -6.07 11.195 1 97.31 127 ASP B C 1
ATOM 2062 O O . ASP B 1 127 ? -12.648 -6.742 12.086 1 97.31 127 ASP B O 1
ATOM 2066 N N . CYS B 1 128 ? -13.633 -4.902 11.352 1 97.06 128 CYS B N 1
ATOM 2067 C CA . CYS B 1 128 ? -13.508 -4.219 12.633 1 97.06 128 CYS B CA 1
ATOM 2068 C C . CYS B 1 128 ? -14.828 -4.219 13.383 1 97.06 128 CYS B C 1
ATOM 2070 O O . CYS B 1 128 ? -15.062 -3.369 14.25 1 97.06 128 CYS B O 1
ATOM 2072 N N . SER B 1 129 ? -15.812 -4.965 13.078 1 95.69 129 SER B N 1
ATOM 2073 C CA . SER B 1 129 ? -17.156 -4.961 13.648 1 95.69 129 SER B CA 1
ATOM 2074 C C . SER B 1 129 ? -17.125 -5.277 15.141 1 95.69 129 SER B C 1
ATOM 2076 O O . SER B 1 129 ? -18.031 -4.875 15.883 1 95.69 129 SER B O 1
ATOM 2078 N N . LYS B 1 130 ? -16.094 -5.949 15.602 1 94.06 130 LYS B N 1
ATOM 2079 C CA . LYS B 1 130 ? -16.016 -6.359 17 1 94.06 130 LYS B CA 1
ATOM 2080 C C . LYS B 1 130 ? -14.93 -5.578 17.734 1 94.06 130 LYS B C 1
ATOM 2082 O O . LYS B 1 130 ? -14.516 -5.961 18.828 1 94.06 130 LYS B O 1
ATOM 2087 N N . MET B 1 131 ? -14.461 -4.629 17.031 1 89.06 131 MET B N 1
ATOM 2088 C CA . MET B 1 131 ? -13.375 -3.871 17.656 1 89.06 131 MET B CA 1
ATOM 2089 C C . MET B 1 131 ? -13.852 -3.189 18.922 1 89.06 131 MET B C 1
ATOM 2091 O O . MET B 1 131 ? -14.953 -2.639 18.969 1 89.06 131 MET B O 1
ATOM 2095 N N . GLU B 1 132 ? -13.133 -3.43 19.891 1 74.12 132 GLU B N 1
ATOM 2096 C CA . GLU B 1 132 ? -13.453 -2.77 21.141 1 74.12 132 GLU B CA 1
ATOM 2097 C C . GLU B 1 132 ? -13.055 -1.297 21.109 1 74.12 132 GLU B C 1
ATOM 2099 O O . GLU B 1 132 ? -12.055 -0.933 20.5 1 74.12 132 GLU B O 1
ATOM 2104 N N . GLY B 1 133 ? -13.891 -0.317 21.641 1 62.78 133 GLY B N 1
ATOM 2105 C CA . GLY B 1 133 ? -13.578 1.088 21.844 1 62.78 133 GLY B CA 1
ATOM 2106 C C . GLY B 1 133 ? -14.07 1.982 20.734 1 62.78 133 GLY B C 1
ATOM 2107 O O . GLY B 1 133 ? -13.641 3.131 20.609 1 62.78 133 GLY B O 1
ATOM 2108 N N . LYS B 1 134 ? -15 1.341 19.812 1 50.91 134 LYS B N 1
ATOM 2109 C CA . LYS B 1 134 ? -15.672 2.205 18.844 1 50.91 134 LYS B CA 1
ATOM 2110 C C . LYS B 1 134 ? -16.469 3.295 19.547 1 50.91 134 LYS B C 1
ATOM 2112 O O . LYS B 1 134 ? -17.016 3.07 20.625 1 50.91 134 LYS B O 1
#

Nearest PDB structures (foldseek):
  4rb1-assembly1_B-2  TM=8.458E-01  e=7.587E-09  Magnetospirillum gryphiswaldense MSR-1 v2
  4ray-assembly1_A  TM=5.840E-01  e=8.539E-10  Magnetospirillum gryphiswaldense MSR-1 v2
  3eyy-assembly1_B  TM=7.650E-01  e=3.781E-08  Streptomyces coelicolor
  6d57-assembly1_A  TM=5.135E-01  e=1.713E-10  Campylobacter jejuni
  5fd5-assembly2_B  TM=5.660E-01  e=7.042E-10  Rhizobium leguminosarum bv. viciae

Foldseek 3Di:
DLVVQCVVCVVLVHDDDPLLSLLCVVQVVDFKDFLVRSCVVCCVVPVPQDSVNSVVSQVVCCVSQQKPWDDDPHTIIIHGHDDAFEFEQAPVPRGTDTDDDDCVVVCVVCVVVVHDDPDDYHYHYDHCVPPPPD/DLVVQCVVCVVLVHDDDPLLSLLCVVQVVDFKDFLVRSCVVCCVVPVPQDSVNSVVSQVVCCVSQQKPWDDDPHTIIIHGHDDDFEFEQAPVPRGTDTDDDDCVVVCVVCVVVVHDDPDDYHYHYDHCVPPPPD

Organism: Caldivirga maquilingensis (strain ATCC 700844 / DSM 13496 / JCM 10307 / IC-167) (NCBI:txid397948)

Solvent-accessible surface area (backbone atoms only — not comparable to full-atom values): 15089 Å² total; per-residue (Å²): 112,69,62,58,52,44,49,53,33,47,74,71,73,38,80,80,41,73,67,58,49,52,53,47,55,55,35,70,72,53,67,75,36,34,64,64,54,51,44,64,68,36,33,81,81,39,72,81,63,46,67,65,55,50,46,50,49,53,51,51,37,31,76,70,55,57,25,38,70,50,50,57,95,91,39,57,34,35,28,56,53,70,77,71,44,38,41,31,36,20,68,81,78,66,48,74,45,82,42,86,56,91,57,60,67,59,54,51,53,39,46,75,45,28,30,48,74,75,43,66,45,34,43,31,37,23,43,46,90,60,33,69,89,118,112,68,63,58,52,43,50,52,33,48,75,69,74,38,82,80,43,72,67,57,50,52,53,48,54,55,34,71,74,53,65,74,36,34,64,65,54,50,45,64,68,37,35,81,80,39,72,81,64,45,66,65,55,50,45,52,50,52,53,51,37,32,76,72,57,56,26,39,70,49,52,56,95,90,36,56,35,33,28,55,52,69,78,71,44,38,42,30,36,22,68,81,78,66,48,73,45,84,41,85,55,92,56,60,68,59,55,50,52,38,46,75,45,27,31,48,75,75,43,66,45,34,41,30,38,22,42,45,89,60,32,69,88,120

Radius of gyration: 20.82 Å; Cα contacts (8 Å, |Δi|>4): 397; chains: 2; bounding box: 42×61×50 Å